Protein AF-A0A2L0BM92-F1 (afdb_monomer_lite)

Sequence (195 aa):
ETYEWARKMAVDALEYDDEDGANPAGALEEILEAPERLKDLDLDAFAEELERQGFGNKSITLYDIRAELNSRYKDLRQPFHSANPEEIFDMLTKETPETFYIGKMVTATVFGIARKKPKPDQLDQANPVRNDETGLWQCPFCLKNDFPELSDVWNHFDAGACPGQATGVKLRLDNGILGYIYIKNISDKPVANPD

Secondary structure (DSSP, 8-state):
-THHHHHHHHHHHHT--GGG---HHHHHHHHHH-GGGGGSS-HHHHHHHHHHTTS---HHHHHHHHHHHHSTT---SPPP-PPPHHHHHHHHH---TTTS-TT----EEEEEEEEEPPPHHHHHT---EE-TTT--EE-TTT----BSSHHHHHHHHHTT----EEEEEEEEETTS-EEEEEGGGS-SS--S---

Radius of gyration: 39.6 Å; chains: 1; bounding box: 86×33×100 Å

Structure (mmCIF, N/CA/C/O backbone):
data_AF-A0A2L0BM92-F1
#
_entry.id   AF-A0A2L0BM92-F1
#
loop_
_atom_site.group_PDB
_atom_site.id
_atom_site.type_symbol
_atom_site.label_atom_id
_atom_site.label_alt_id
_atom_site.label_comp_id
_atom_site.label_asym_id
_atom_site.label_entity_id
_atom_site.label_seq_id
_atom_site.pdbx_PDB_ins_code
_atom_site.Cartn_x
_atom_site.Cartn_y
_atom_site.Cartn_z
_atom_site.occupancy
_atom_site.B_iso_or_equiv
_atom_site.auth_seq_id
_atom_site.auth_comp_id
_atom_site.auth_asym_id
_atom_site.auth_atom_id
_atom_site.pdbx_PDB_model_num
ATOM 1 N N . GLU A 1 1 ? -26.760 15.549 36.444 1.00 62.50 1 GLU A N 1
ATOM 2 C CA . GLU A 1 1 ? -28.196 15.216 36.353 1.00 62.50 1 GLU A CA 1
ATOM 3 C C . GLU A 1 1 ? -28.451 13.719 36.535 1.00 62.50 1 GLU A C 1
ATOM 5 O O . GLU A 1 1 ? -29.305 13.359 37.321 1.00 62.50 1 GLU A O 1
ATOM 10 N N . THR A 1 2 ? -27.671 12.831 35.909 1.00 80.81 2 THR A N 1
ATOM 11 C CA . THR A 1 2 ? -27.895 11.369 35.939 1.00 80.81 2 THR A CA 1
ATOM 12 C C . THR A 1 2 ? -27.234 10.605 37.097 1.00 80.81 2 THR A C 1
ATOM 14 O O . THR A 1 2 ? -27.373 9.387 37.181 1.00 80.81 2 THR A O 1
ATOM 17 N N . TYR A 1 3 ? -26.536 11.291 38.010 1.00 82.94 3 TYR A N 1
ATOM 18 C CA . TYR A 1 3 ? -25.854 10.657 39.152 1.00 82.94 3 TYR A CA 1
ATOM 19 C C . TYR A 1 3 ? -26.804 9.883 40.072 1.00 82.94 3 TYR A C 1
ATOM 21 O O . TYR A 1 3 ? -26.407 8.872 40.643 1.00 82.94 3 TYR A O 1
ATOM 29 N N . GLU A 1 4 ? -28.046 10.342 40.218 1.00 86.25 4 GLU A N 1
ATOM 30 C CA . GLU A 1 4 ? -29.051 9.665 41.042 1.00 86.25 4 GLU A CA 1
ATOM 31 C C . GLU A 1 4 ? -29.436 8.304 40.454 1.00 86.25 4 GLU A C 1
ATOM 33 O O . GLU A 1 4 ? -29.544 7.331 41.196 1.00 86.25 4 GLU A O 1
ATOM 38 N N . TRP A 1 5 ? -29.523 8.200 39.123 1.00 88.12 5 TRP A N 1
ATOM 39 C CA . TRP A 1 5 ? -29.785 6.931 38.442 1.00 88.12 5 TRP A CA 1
ATOM 40 C C . TRP A 1 5 ? -28.621 5.961 38.580 1.00 88.12 5 TRP A C 1
ATOM 42 O O . TRP A 1 5 ? -28.852 4.800 38.879 1.00 88.12 5 TRP A O 1
ATOM 52 N N . ALA A 1 6 ? -27.379 6.437 38.468 1.00 88.94 6 ALA A N 1
ATOM 53 C CA . ALA A 1 6 ? -26.208 5.593 38.703 1.00 88.94 6 ALA A CA 1
ATOM 54 C C . ALA A 1 6 ? -26.170 5.034 40.136 1.00 88.94 6 ALA A C 1
ATOM 56 O O . ALA A 1 6 ? -25.843 3.868 40.333 1.00 88.94 6 ALA A O 1
ATOM 57 N N . ARG A 1 7 ? -26.553 5.841 41.136 1.00 89.50 7 ARG A N 1
ATOM 58 C CA . ARG A 1 7 ? -26.663 5.388 42.532 1.00 89.50 7 ARG A CA 1
ATOM 59 C C . ARG A 1 7 ? -27.792 4.380 42.724 1.00 89.50 7 ARG A C 1
ATOM 61 O O . ARG A 1 7 ? -27.580 3.378 43.392 1.00 89.50 7 ARG A O 1
ATOM 68 N N . LYS A 1 8 ? -28.964 4.621 42.131 1.00 88.06 8 LYS A N 1
ATOM 69 C CA . LYS A 1 8 ? -30.106 3.702 42.217 1.00 88.06 8 LYS A CA 1
ATOM 70 C C . LYS A 1 8 ? -29.815 2.368 41.526 1.00 88.06 8 LYS A C 1
ATOM 72 O O . LYS A 1 8 ? -30.035 1.326 42.116 1.00 88.06 8 LYS A O 1
ATOM 77 N N . MET A 1 9 ? -29.208 2.407 40.339 1.00 90.06 9 MET A N 1
ATOM 78 C CA . MET A 1 9 ? -28.721 1.209 39.649 1.00 90.06 9 MET A CA 1
ATOM 79 C C . MET A 1 9 ? -27.719 0.423 40.498 1.00 90.06 9 MET A C 1
ATOM 81 O O . MET A 1 9 ? -27.739 -0.801 40.471 1.00 90.06 9 MET A O 1
ATOM 85 N N . ALA A 1 10 ? -26.843 1.112 41.237 1.00 89.81 10 ALA A N 1
ATOM 86 C CA . ALA A 1 10 ? -25.892 0.452 42.120 1.00 89.81 10 ALA A CA 1
ATOM 87 C C . ALA A 1 10 ? -26.583 -0.220 43.312 1.00 89.81 10 ALA A C 1
ATOM 89 O O . ALA A 1 10 ? -26.292 -1.371 43.590 1.00 89.81 10 ALA A O 1
ATOM 90 N N . VAL A 1 11 ? -27.513 0.459 43.987 1.00 88.94 11 VAL A N 1
ATOM 91 C CA . VAL A 1 11 ? -28.273 -0.128 45.106 1.00 88.94 11 VAL A CA 1
ATOM 92 C C . VAL A 1 11 ? -29.067 -1.357 44.649 1.00 88.94 11 VAL A C 1
ATOM 94 O O . VAL A 1 11 ? -28.942 -2.416 45.259 1.00 88.94 11 VAL A O 1
ATOM 97 N N . ASP A 1 1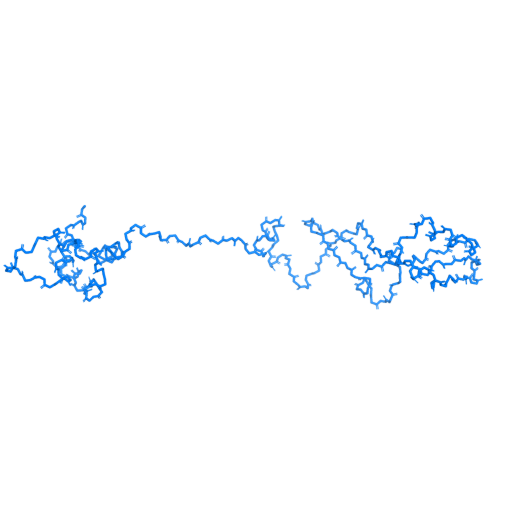2 ? -29.794 -1.242 43.535 1.00 88.44 12 ASP A N 1
ATOM 98 C CA . ASP A 1 12 ? -30.636 -2.320 43.008 1.00 88.44 12 ASP A CA 1
ATOM 99 C C . ASP A 1 12 ? -29.802 -3.525 42.538 1.00 88.44 12 ASP A C 1
ATOM 101 O O . ASP A 1 12 ? -30.174 -4.667 42.785 1.00 88.44 12 ASP A O 1
ATOM 105 N N . ALA A 1 13 ? -28.640 -3.297 41.913 1.00 88.06 13 ALA A N 1
ATOM 106 C CA . ALA A 1 13 ? -27.740 -4.377 41.495 1.00 88.06 13 ALA A CA 1
ATOM 107 C C . ALA A 1 13 ? -27.043 -5.093 42.668 1.00 88.06 13 ALA A C 1
ATOM 109 O O . ALA A 1 13 ? -26.549 -6.210 42.505 1.00 88.06 13 ALA A O 1
ATOM 110 N N . LEU A 1 14 ? -26.950 -4.450 43.835 1.00 86.19 14 LEU A N 1
ATOM 111 C CA . LEU A 1 14 ? -26.384 -5.055 45.041 1.00 86.19 14 LEU A CA 1
ATOM 112 C C . LEU A 1 14 ? -27.434 -5.789 45.889 1.00 86.19 14 LEU A C 1
ATOM 114 O O . LEU A 1 14 ? -27.030 -6.471 46.828 1.00 86.19 14 LEU A O 1
ATOM 118 N N . GLU A 1 15 ? -28.726 -5.672 45.549 1.00 81.94 15 GLU A N 1
ATOM 119 C CA . GLU A 1 15 ? -29.863 -6.184 46.333 1.00 81.94 15 GLU A CA 1
ATOM 120 C C . GLU A 1 15 ? -29.811 -5.743 47.807 1.00 81.94 15 GLU A C 1
ATOM 122 O O . GLU A 1 15 ? -30.122 -6.513 48.712 1.00 81.94 15 GLU A O 1
ATOM 127 N N . TYR A 1 16 ? -29.377 -4.505 48.072 1.00 75.44 16 TYR A N 1
ATOM 128 C CA . TYR A 1 16 ? -29.398 -3.987 49.438 1.00 75.44 16 TYR A CA 1
ATOM 129 C C . TYR A 1 16 ? -30.838 -3.795 49.913 1.00 75.44 16 TYR A C 1
ATOM 131 O O . TYR A 1 16 ? -31.595 -3.032 49.314 1.00 75.44 16 TYR A O 1
ATOM 139 N N . ASP A 1 17 ? -31.197 -4.472 51.006 1.00 60.72 17 ASP A N 1
ATOM 140 C CA . ASP A 1 17 ? -32.495 -4.306 51.650 1.00 60.72 17 ASP A CA 1
ATOM 141 C C . ASP A 1 17 ? -32.620 -2.885 52.223 1.00 60.72 17 ASP A C 1
ATOM 143 O O . ASP A 1 17 ? -31.688 -2.339 52.824 1.00 60.72 17 ASP A O 1
ATOM 147 N N . ASP A 1 18 ? -33.811 -2.293 52.090 1.00 59.56 18 ASP A N 1
ATOM 148 C CA . ASP A 1 18 ? -34.137 -0.952 52.603 1.00 59.56 18 ASP A CA 1
ATOM 149 C C . ASP A 1 18 ? -33.901 -0.814 54.131 1.00 59.56 18 ASP A C 1
ATOM 151 O O . ASP A 1 18 ? -33.804 0.303 54.651 1.00 59.56 18 ASP A O 1
ATOM 155 N N . GLU A 1 19 ? -33.784 -1.930 54.865 1.00 56.19 19 GLU A N 1
ATOM 156 C CA . GLU A 1 19 ? -33.501 -1.967 56.309 1.00 56.19 19 GLU A CA 1
ATOM 157 C C . GLU A 1 19 ? -32.019 -1.736 56.672 1.00 56.19 19 GLU A C 1
ATOM 159 O O . GLU A 1 19 ? -31.742 -1.282 57.785 1.00 56.19 19 GLU A O 1
ATOM 164 N N . ASP A 1 20 ? -31.067 -1.951 55.753 1.00 56.97 20 ASP A N 1
ATOM 165 C CA . ASP A 1 20 ? -29.622 -1.881 56.044 1.00 56.97 20 ASP A CA 1
ATOM 166 C C . ASP A 1 20 ? -29.049 -0.450 56.064 1.00 56.97 20 ASP A C 1
ATOM 168 O O . ASP A 1 20 ? -27.865 -0.235 56.343 1.00 56.97 20 ASP A O 1
ATOM 172 N N . GLY A 1 21 ? -29.870 0.570 55.782 1.00 55.72 21 GLY A N 1
ATOM 173 C CA . GLY A 1 21 ? -29.421 1.966 55.756 1.00 55.72 21 GLY A CA 1
ATOM 174 C C . GLY A 1 21 ? -28.290 2.209 54.749 1.00 55.72 21 GLY A C 1
ATOM 175 O O . GLY A 1 21 ? -27.452 3.095 54.956 1.00 55.72 21 GLY A O 1
ATOM 176 N N . ALA A 1 22 ? -28.243 1.401 53.684 1.00 60.09 22 ALA A N 1
ATOM 177 C CA . ALA A 1 22 ? -27.158 1.385 52.721 1.00 60.09 22 ALA A CA 1
ATOM 178 C C . ALA A 1 22 ? -26.944 2.778 52.116 1.00 60.09 22 ALA A C 1
ATOM 180 O O . ALA A 1 22 ? -27.819 3.363 51.476 1.00 60.09 22 ALA A O 1
ATOM 181 N N . ASN A 1 23 ? -25.752 3.335 52.333 1.00 76.69 23 ASN A N 1
ATOM 182 C CA . ASN A 1 23 ? -25.380 4.634 51.793 1.00 76.69 23 ASN A CA 1
ATOM 183 C C . ASN A 1 23 ? -25.275 4.530 50.257 1.00 76.69 23 ASN A C 1
ATOM 185 O O . ASN A 1 23 ? -24.384 3.826 49.774 1.00 76.69 23 ASN A O 1
ATOM 189 N N . PRO A 1 24 ? -26.077 5.279 49.470 1.00 79.94 24 PRO A N 1
ATOM 190 C CA . PRO A 1 24 ? -26.039 5.219 48.006 1.00 79.94 24 PRO A CA 1
ATOM 191 C C . PRO A 1 24 ? -24.670 5.562 47.398 1.00 79.94 24 PRO A C 1
ATOM 193 O O . PRO A 1 24 ? -24.385 5.205 46.258 1.00 79.94 24 PRO A O 1
ATOM 196 N N . ALA A 1 25 ? -23.814 6.279 48.136 1.00 83.06 25 ALA A N 1
ATOM 197 C CA . ALA A 1 25 ? -22.434 6.524 47.726 1.00 83.06 25 ALA A CA 1
ATOM 198 C C . ALA A 1 25 ? -21.528 5.293 47.917 1.00 83.06 25 ALA A C 1
ATOM 200 O O . ALA A 1 25 ? -20.658 5.065 47.083 1.00 83.06 25 ALA A O 1
ATOM 201 N N . GLY A 1 26 ? -21.753 4.498 48.968 1.00 85.56 26 GLY A N 1
ATOM 202 C CA . GLY A 1 26 ? -20.999 3.269 49.237 1.00 85.56 26 GLY A CA 1
ATOM 203 C C . GLY A 1 26 ? -21.340 2.155 48.249 1.00 85.56 26 GLY A C 1
ATOM 204 O O . GLY A 1 26 ? -20.437 1.515 47.726 1.00 85.56 26 GLY A O 1
ATOM 205 N N . ALA A 1 27 ? -22.623 2.010 47.898 1.00 87.00 27 ALA A N 1
ATOM 206 C CA . ALA A 1 27 ? -23.061 1.092 46.843 1.00 87.00 27 ALA A CA 1
ATOM 207 C C . ALA A 1 27 ? -22.374 1.390 45.499 1.00 87.00 27 ALA A C 1
ATOM 209 O O . ALA A 1 27 ? -21.932 0.493 44.787 1.00 87.00 27 ALA A O 1
ATOM 210 N N . LEU A 1 28 ? -22.240 2.676 45.160 1.00 88.94 28 LEU A N 1
ATOM 211 C CA . LEU A 1 28 ? -21.558 3.085 43.937 1.00 88.94 28 LEU A CA 1
ATOM 212 C C . LEU A 1 28 ? -20.058 2.758 43.975 1.00 88.94 28 LEU A C 1
ATOM 214 O O . LEU A 1 28 ? -19.512 2.332 42.964 1.00 88.94 28 LEU A O 1
ATOM 218 N N . GLU A 1 29 ? -19.396 2.958 45.115 1.00 88.94 29 GLU A N 1
ATOM 219 C CA . GLU A 1 29 ? -17.981 2.610 45.296 1.00 88.94 29 GLU A CA 1
ATOM 220 C C . GLU A 1 29 ? -17.752 1.099 45.159 1.00 88.94 29 GLU A C 1
ATOM 222 O O . GLU A 1 29 ? -16.837 0.678 44.458 1.00 88.94 29 GLU A O 1
ATOM 227 N N . 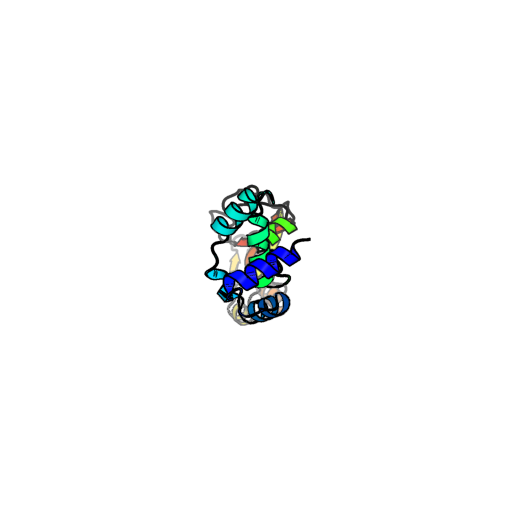GLU A 1 30 ? -18.646 0.283 45.715 1.00 89.81 30 GLU A N 1
ATOM 228 C CA . GLU A 1 30 ? -18.602 -1.174 45.576 1.00 89.81 30 GLU A CA 1
ATOM 229 C C . GLU A 1 30 ? -18.802 -1.633 44.125 1.00 89.81 30 GLU A C 1
ATOM 231 O O . GLU A 1 30 ? -18.059 -2.480 43.635 1.00 89.81 30 GLU A O 1
ATOM 236 N N . ILE A 1 31 ? -19.744 -1.034 43.395 1.00 91.44 31 ILE A N 1
ATOM 237 C CA . ILE A 1 31 ? -19.936 -1.315 41.965 1.00 91.44 31 ILE A CA 1
ATOM 238 C C . ILE A 1 31 ? -18.733 -0.874 41.126 1.00 91.44 31 ILE A C 1
ATOM 240 O O . ILE A 1 31 ? -18.440 -1.494 40.107 1.00 91.44 31 ILE A O 1
ATOM 244 N N . LEU A 1 32 ? -18.012 0.176 41.525 1.00 90.19 32 LEU A N 1
ATOM 245 C CA . LEU A 1 32 ? -16.780 0.571 40.838 1.00 90.19 32 LEU A CA 1
ATOM 246 C C . LEU A 1 32 ? -15.640 -0.439 41.044 1.00 90.19 32 LEU A C 1
ATOM 248 O O . LEU A 1 32 ? -14.789 -0.555 40.161 1.00 90.19 32 LEU A O 1
ATOM 252 N N . GLU A 1 33 ? -15.628 -1.159 42.168 1.00 90.94 33 GLU A N 1
ATOM 253 C CA . GLU A 1 33 ? -14.698 -2.266 42.436 1.00 90.94 33 GLU A CA 1
ATOM 254 C C . GLU A 1 33 ? -15.148 -3.579 41.762 1.00 90.94 33 GLU A C 1
ATOM 256 O O . GLU A 1 33 ? -14.306 -4.354 41.309 1.00 90.94 33 GLU A O 1
ATOM 261 N N . ALA A 1 34 ? -16.463 -3.806 41.651 1.00 90.38 34 ALA A N 1
ATOM 262 C CA . ALA A 1 34 ? -17.086 -5.023 41.117 1.00 90.38 34 ALA A CA 1
ATOM 263 C C . ALA A 1 34 ? -18.167 -4.720 40.047 1.00 90.38 34 ALA A C 1
ATOM 265 O O . ALA A 1 34 ? -19.361 -4.990 40.251 1.00 90.38 34 ALA A O 1
ATOM 266 N N . PRO A 1 35 ? -17.794 -4.146 38.886 1.00 90.81 35 PRO A N 1
ATOM 267 C CA . PRO A 1 35 ? -18.752 -3.676 37.882 1.00 90.81 35 PRO A CA 1
ATOM 268 C C . PRO A 1 35 ? -19.535 -4.799 37.190 1.00 90.81 35 PRO A C 1
ATOM 270 O O . PRO A 1 35 ? -20.588 -4.553 36.596 1.00 90.81 35 PRO A O 1
ATOM 273 N N . GLU A 1 36 ? -19.060 -6.043 37.267 1.00 89.38 36 GLU A N 1
ATOM 274 C CA . GLU A 1 36 ? -19.750 -7.219 36.747 1.00 89.38 36 GLU A CA 1
ATOM 275 C C . GLU A 1 36 ? -21.110 -7.461 37.401 1.00 89.38 36 GLU A C 1
ATOM 277 O O . GLU A 1 36 ? -21.972 -8.039 36.743 1.00 89.38 36 GLU A O 1
ATOM 282 N N . ARG A 1 37 ? -21.332 -6.965 38.625 1.00 88.06 37 ARG A N 1
ATOM 283 C CA . ARG A 1 37 ? -22.621 -7.075 39.327 1.00 88.06 37 ARG A CA 1
ATOM 284 C C . ARG A 1 37 ? -23.753 -6.339 38.606 1.00 88.06 37 ARG A C 1
ATOM 286 O O . ARG A 1 37 ? -24.910 -6.711 38.730 1.00 88.06 37 ARG A O 1
ATOM 293 N N . LEU A 1 38 ? -23.433 -5.357 37.758 1.00 89.50 38 LEU A N 1
ATOM 294 C CA . LEU A 1 38 ? -24.418 -4.675 36.907 1.00 89.50 38 LEU A CA 1
ATOM 295 C C . LEU A 1 38 ? -24.933 -5.535 35.737 1.00 89.50 38 LEU A C 1
ATOM 297 O O . LEU A 1 38 ? -25.810 -5.082 34.998 1.00 89.50 38 LEU A O 1
ATOM 301 N N . LYS A 1 39 ? -24.360 -6.721 35.486 1.00 87.12 39 LYS A N 1
ATOM 302 C CA . LYS A 1 39 ? -24.792 -7.601 34.384 1.00 87.12 39 LYS A CA 1
ATOM 303 C C . LYS A 1 39 ? -26.135 -8.262 34.654 1.00 87.12 39 LYS A C 1
ATOM 305 O O . LYS A 1 39 ? -26.872 -8.486 33.699 1.00 87.12 39 LYS A O 1
ATOM 310 N N . ASP A 1 40 ? -26.420 -8.544 35.920 1.00 85.31 40 ASP A N 1
ATOM 311 C CA . ASP A 1 40 ? -27.633 -9.247 36.338 1.00 85.31 40 ASP A CA 1
ATOM 312 C C . ASP A 1 40 ? -28.837 -8.295 36.469 1.00 85.31 40 ASP A C 1
ATOM 314 O O . ASP A 1 40 ? -29.977 -8.740 36.569 1.00 85.31 40 ASP A O 1
ATOM 318 N N . LEU A 1 41 ? -28.598 -6.979 36.393 1.00 91.06 41 LEU A N 1
ATOM 319 C CA . LEU A 1 41 ? -29.638 -5.956 36.402 1.00 91.06 41 LEU A CA 1
ATOM 320 C C . LEU A 1 41 ? -30.332 -5.849 35.031 1.00 91.06 41 LEU A C 1
ATOM 322 O O . LEU A 1 41 ? -29.709 -5.484 34.026 1.00 91.06 41 LEU A O 1
ATOM 326 N N . ASP A 1 42 ? -31.643 -6.092 35.012 1.00 92.88 42 ASP A N 1
ATOM 327 C CA . ASP A 1 42 ? -32.502 -5.885 33.842 1.00 92.88 42 ASP A CA 1
ATOM 328 C C . ASP A 1 42 ? -32.790 -4.385 33.637 1.00 92.88 42 ASP A C 1
ATOM 330 O O . ASP A 1 42 ? -33.661 -3.785 34.275 1.00 92.88 42 ASP A O 1
ATOM 334 N N . LEU A 1 43 ? -32.019 -3.760 32.742 1.00 92.69 43 LEU A N 1
ATOM 335 C CA . LEU A 1 43 ? -32.147 -2.333 32.435 1.00 92.69 43 LEU A CA 1
ATOM 336 C C . LEU A 1 43 ? -33.427 -1.989 31.674 1.00 92.69 43 LEU A C 1
ATOM 338 O O . LEU A 1 43 ? -33.865 -0.840 31.746 1.00 92.69 43 LEU A O 1
ATOM 342 N N . ASP A 1 44 ? -34.010 -2.942 30.948 1.00 92.75 44 ASP A N 1
ATOM 343 C CA . ASP A 1 44 ? -35.214 -2.697 30.1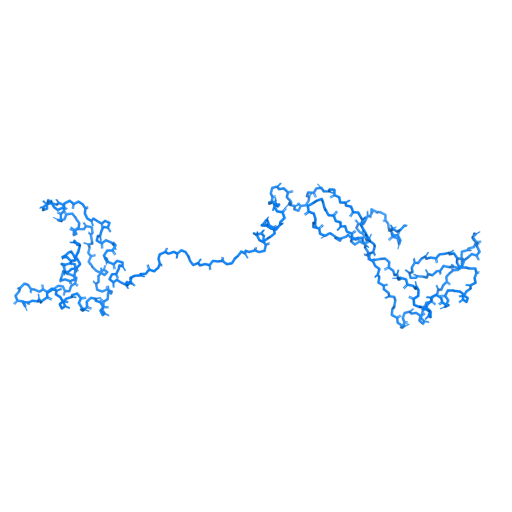60 1.00 92.75 44 ASP A CA 1
ATOM 344 C C . ASP A 1 44 ? -36.421 -2.626 31.103 1.00 92.75 44 ASP A C 1
ATOM 346 O O . ASP A 1 44 ? -37.167 -1.645 31.070 1.00 92.75 44 ASP A O 1
ATOM 350 N N . ALA A 1 45 ? -36.527 -3.570 32.045 1.00 93.62 45 ALA A N 1
ATOM 351 C CA . ALA A 1 45 ? -37.528 -3.523 33.111 1.00 93.62 45 ALA A CA 1
ATOM 352 C C . ALA A 1 45 ? -37.380 -2.265 33.990 1.00 93.62 45 ALA A C 1
ATOM 354 O O . ALA A 1 45 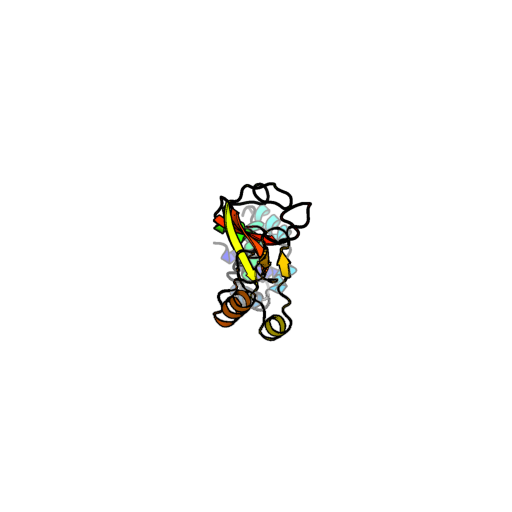? -38.368 -1.606 34.327 1.00 93.62 45 ALA A O 1
ATOM 355 N N . PHE A 1 46 ? -36.143 -1.881 34.325 1.00 90.50 46 PHE A N 1
ATOM 356 C CA . PHE A 1 46 ? -35.880 -0.659 35.090 1.00 90.50 46 PHE A CA 1
ATOM 357 C C . PHE A 1 46 ? -36.287 0.608 34.315 1.00 90.50 46 PHE A C 1
ATOM 359 O O . PHE A 1 46 ? -36.856 1.539 34.890 1.00 90.50 46 PHE A O 1
ATOM 366 N N . ALA A 1 47 ? -36.043 0.650 33.001 1.00 93.00 47 ALA A N 1
ATOM 367 C CA . ALA A 1 47 ? -36.457 1.758 32.146 1.00 93.00 47 ALA A CA 1
ATOM 368 C C . ALA A 1 47 ? -37.987 1.879 32.043 1.00 93.00 47 ALA A C 1
ATOM 370 O O . ALA A 1 47 ? -38.503 2.996 32.124 1.00 93.00 47 ALA A O 1
ATOM 371 N N . GLU A 1 48 ? -38.704 0.758 31.904 1.00 94.06 48 GLU A N 1
ATOM 372 C CA . GLU A 1 48 ? -40.174 0.725 31.887 1.00 94.06 48 GLU A CA 1
ATOM 373 C C . GLU A 1 48 ? -40.768 1.279 33.190 1.00 94.06 48 GLU A C 1
ATOM 375 O O . GLU A 1 48 ? -41.718 2.068 33.163 1.00 94.06 48 GLU A O 1
ATOM 380 N N . GLU A 1 49 ? -40.178 0.934 34.339 1.00 90.56 49 GLU A N 1
ATOM 381 C CA . GLU A 1 49 ? -40.630 1.438 35.637 1.00 90.56 49 GLU A CA 1
ATOM 382 C C . GLU A 1 49 ? -40.403 2.951 35.780 1.00 90.56 49 GLU A C 1
ATOM 384 O O . GLU A 1 49 ? -41.285 3.672 36.258 1.00 90.56 49 GLU A O 1
ATOM 389 N N . LEU A 1 50 ? -39.260 3.467 35.312 1.00 89.25 50 LEU A N 1
ATOM 390 C CA . LEU A 1 50 ? -39.000 4.910 35.289 1.00 89.25 50 LEU A CA 1
ATOM 391 C C . LEU A 1 50 ? -39.970 5.668 34.377 1.00 89.25 50 LEU A C 1
ATOM 393 O O . LEU A 1 50 ? -40.432 6.759 34.730 1.00 89.25 50 LEU A O 1
ATOM 397 N N . GLU A 1 51 ? -40.304 5.095 33.223 1.00 92.50 51 GLU A N 1
ATOM 398 C CA . GLU A 1 51 ? -41.271 5.680 32.299 1.00 92.50 51 GLU A CA 1
ATOM 399 C C . GLU A 1 51 ? -42.675 5.716 32.921 1.00 92.50 51 GLU A C 1
ATOM 401 O O . GLU A 1 51 ? -43.335 6.759 32.886 1.00 92.50 51 GLU A O 1
ATOM 406 N N . ARG A 1 52 ? -43.090 4.634 33.595 1.00 92.75 52 ARG A N 1
ATOM 407 C CA . ARG A 1 52 ? -44.366 4.547 34.325 1.00 92.75 52 ARG A CA 1
ATOM 408 C C . ARG A 1 52 ? -44.480 5.579 35.450 1.00 92.75 52 ARG A C 1
ATOM 410 O O . ARG A 1 52 ? -45.561 6.120 35.676 1.00 92.75 52 ARG A O 1
ATOM 417 N N . GLN A 1 53 ? -43.376 5.873 36.134 1.00 90.69 53 GLN A N 1
ATOM 418 C CA . GLN A 1 53 ? -43.306 6.895 37.185 1.00 90.69 53 GLN A CA 1
ATOM 419 C C . GLN A 1 53 ? -43.265 8.336 36.639 1.00 90.69 53 GLN A C 1
ATOM 421 O O . GLN A 1 53 ? -43.297 9.289 37.416 1.00 90.69 53 GLN A O 1
ATOM 426 N N . GLY A 1 54 ? -43.230 8.520 35.314 1.00 90.19 54 GLY A N 1
ATOM 427 C CA . GLY A 1 54 ? -43.261 9.835 34.672 1.00 90.19 54 GLY A CA 1
ATOM 428 C C . GLY A 1 54 ? -41.889 10.491 34.492 1.00 90.19 54 GLY A C 1
ATOM 429 O O . GLY A 1 54 ? -41.829 11.667 34.137 1.00 90.19 54 GLY A O 1
ATOM 430 N N . PHE A 1 55 ? -40.787 9.755 34.682 1.00 86.69 55 PHE A N 1
ATOM 431 C CA . PHE A 1 55 ? -39.423 10.256 34.439 1.00 86.69 55 PHE A CA 1
ATOM 432 C C . PHE A 1 55 ? -39.000 10.186 32.959 1.00 86.69 55 PHE A C 1
ATOM 434 O O . PHE A 1 55 ? -37.909 10.643 32.594 1.00 86.69 55 PHE A O 1
ATOM 441 N N . GLY A 1 56 ? -39.883 9.661 32.103 1.00 89.06 56 GLY A N 1
ATOM 442 C CA . GLY A 1 56 ? -39.668 9.473 30.671 1.00 89.06 56 GLY A CA 1
ATOM 443 C C . GLY A 1 56 ? -38.785 8.268 30.351 1.00 89.06 56 GLY A C 1
ATOM 444 O O . GLY A 1 56 ? -38.248 7.609 31.239 1.00 89.06 56 GLY A O 1
ATOM 445 N N . ASN A 1 57 ? -38.617 7.985 29.061 1.00 89.44 57 ASN A N 1
ATOM 446 C CA . ASN A 1 57 ? -37.806 6.859 28.613 1.00 89.44 57 ASN A CA 1
ATOM 447 C C . ASN A 1 57 ? -36.309 7.159 28.804 1.00 89.44 57 ASN A C 1
ATOM 449 O O . ASN A 1 57 ? -35.755 8.069 28.179 1.00 89.44 57 ASN A O 1
ATOM 453 N N . LYS A 1 58 ? -35.659 6.394 29.686 1.00 89.69 58 LYS A N 1
ATOM 454 C CA . LYS A 1 58 ? -34.232 6.525 30.026 1.00 89.69 58 LYS A CA 1
ATOM 455 C C . LYS A 1 58 ? -33.397 5.316 29.608 1.00 89.69 58 LYS A C 1
ATOM 457 O O . LYS A 1 58 ? -32.250 5.225 30.031 1.00 89.69 58 LYS A O 1
ATOM 462 N N . SER A 1 59 ? -33.929 4.426 28.769 1.00 92.12 59 SER A N 1
ATOM 463 C CA . SER A 1 59 ? -33.267 3.172 28.369 1.00 92.12 59 SER A CA 1
ATOM 464 C C . SER A 1 59 ? -31.811 3.393 27.940 1.00 92.12 59 SER A C 1
ATOM 466 O O . SER A 1 59 ? -30.895 2.926 28.609 1.00 92.12 59 SER A O 1
ATOM 468 N N . ILE A 1 60 ? -31.578 4.212 26.909 1.00 92.94 60 ILE A N 1
ATOM 469 C CA . ILE A 1 60 ? -30.234 4.539 26.395 1.00 92.94 60 ILE A CA 1
ATOM 470 C C . ILE A 1 60 ? -29.326 5.084 27.506 1.00 92.94 60 ILE A C 1
ATOM 472 O O . ILE A 1 60 ? -28.202 4.622 27.672 1.00 92.94 60 ILE A O 1
ATOM 476 N N . THR A 1 61 ? -29.834 6.014 28.319 1.00 92.94 61 THR A N 1
ATOM 477 C CA . THR A 1 61 ? -29.072 6.613 29.422 1.00 92.94 61 THR A CA 1
ATOM 478 C C . THR A 1 61 ? -28.620 5.573 30.448 1.00 92.94 61 THR A C 1
ATOM 480 O O . THR A 1 61 ? -27.507 5.671 30.953 1.00 92.94 61 THR A O 1
ATOM 483 N N . LEU A 1 62 ? -29.445 4.572 30.758 1.00 93.69 62 LEU A N 1
ATOM 484 C CA . LEU A 1 62 ? -29.090 3.502 31.695 1.00 93.69 62 LEU A CA 1
ATOM 485 C C . LEU A 1 62 ? -28.014 2.579 31.115 1.00 93.69 62 LEU A C 1
ATOM 487 O O . LEU A 1 62 ? -27.078 2.206 31.823 1.00 93.69 62 LEU A O 1
ATOM 491 N N . TYR A 1 63 ? -28.098 2.255 29.820 1.00 94.38 63 TYR A N 1
ATOM 492 C CA . TYR A 1 63 ? -27.051 1.498 29.130 1.00 94.38 63 TYR A CA 1
ATOM 493 C C . TYR A 1 63 ? -25.721 2.264 29.095 1.00 94.38 63 TYR A C 1
ATOM 495 O O . TYR A 1 63 ? -24.679 1.662 29.363 1.00 94.38 63 TYR A O 1
ATOM 503 N N . ASP A 1 64 ? -25.757 3.577 28.850 1.00 93.06 64 ASP A N 1
ATOM 504 C CA . ASP A 1 64 ? -24.575 4.446 28.891 1.00 93.06 64 ASP A CA 1
ATOM 505 C C . ASP A 1 64 ? -23.974 4.499 30.305 1.00 93.06 64 ASP A C 1
ATOM 507 O O . ASP A 1 64 ? -22.767 4.335 30.470 1.00 93.06 64 ASP A O 1
ATOM 511 N N . ILE A 1 65 ? -24.808 4.639 31.346 1.00 92.38 65 ILE A N 1
ATOM 512 C CA . ILE A 1 65 ? -24.359 4.594 32.748 1.00 92.38 65 ILE A CA 1
ATOM 513 C C . ILE A 1 65 ? -23.697 3.248 33.057 1.00 92.38 65 ILE A C 1
ATOM 515 O O . ILE A 1 65 ? -22.603 3.223 33.620 1.00 92.38 65 ILE A O 1
ATOM 519 N N . ARG A 1 66 ? -24.313 2.121 32.672 1.00 93.19 66 ARG A N 1
ATOM 520 C CA . ARG A 1 66 ? -23.723 0.791 32.880 1.00 93.19 66 ARG A CA 1
ATOM 521 C C . ARG A 1 66 ? -22.378 0.659 32.166 1.00 93.19 66 ARG A C 1
ATOM 523 O O . ARG A 1 66 ? -21.451 0.083 32.736 1.00 93.19 66 ARG A O 1
ATOM 530 N N . ALA A 1 67 ? -22.263 1.169 30.940 1.00 93.19 67 ALA A N 1
ATOM 531 C CA . ALA A 1 67 ? -21.017 1.152 30.180 1.00 93.19 67 ALA A CA 1
ATOM 532 C C . ALA A 1 67 ? -19.917 1.989 30.859 1.00 93.19 67 ALA A C 1
ATOM 534 O O . ALA A 1 67 ? -18.794 1.503 30.998 1.00 93.19 67 ALA A O 1
ATOM 535 N N . GLU A 1 68 ? -20.245 3.188 31.347 1.00 93.19 68 GLU A N 1
ATOM 536 C CA . GLU A 1 68 ? -19.312 4.064 32.070 1.00 93.19 68 GLU A CA 1
ATOM 537 C C . GLU A 1 68 ? -18.865 3.479 33.414 1.00 93.19 68 GLU A C 1
ATOM 539 O O . GLU A 1 68 ? -17.686 3.555 33.760 1.00 93.19 68 GLU A O 1
ATOM 544 N N . LEU A 1 69 ? -19.770 2.845 34.168 1.00 91.88 69 LEU A N 1
ATOM 545 C CA . LEU A 1 69 ? -19.408 2.170 35.420 1.00 91.88 69 LEU A CA 1
ATOM 546 C C . LEU A 1 69 ? -18.517 0.944 35.167 1.00 91.88 69 LEU A C 1
ATOM 548 O O . LEU A 1 69 ? -17.577 0.712 35.920 1.00 91.88 69 LEU A O 1
ATOM 552 N N . ASN A 1 70 ? -18.743 0.210 34.070 1.00 92.12 70 ASN A N 1
ATOM 553 C CA . ASN A 1 70 ? -17.882 -0.907 33.662 1.00 92.12 70 ASN A CA 1
ATOM 554 C C . ASN A 1 70 ? -16.509 -0.464 33.143 1.00 92.12 70 ASN A C 1
ATOM 556 O O . ASN A 1 70 ? -15.529 -1.202 33.245 1.00 92.12 70 ASN A O 1
ATOM 560 N N . SER A 1 71 ? -16.418 0.696 32.500 1.00 91.88 71 SER A N 1
ATOM 561 C CA . SER A 1 71 ? -15.179 1.194 31.907 1.00 91.88 71 SER A CA 1
ATOM 562 C C . SER A 1 71 ? -15.197 2.716 31.866 1.00 91.88 71 SER A C 1
ATOM 564 O O . SER A 1 71 ? -15.584 3.321 30.868 1.00 91.88 71 SER A O 1
ATOM 566 N N . ARG A 1 72 ? -14.745 3.326 32.964 1.00 91.25 72 ARG A N 1
ATOM 567 C CA . ARG A 1 72 ? -14.759 4.782 33.149 1.00 91.25 72 ARG A CA 1
ATOM 568 C C . ARG A 1 72 ? -14.021 5.501 32.027 1.00 91.25 72 ARG A C 1
ATOM 570 O O . ARG A 1 72 ? -12.841 5.223 31.805 1.00 91.25 72 ARG A O 1
ATOM 577 N N . TYR A 1 73 ? -14.691 6.463 31.391 1.00 91.88 73 TYR A N 1
ATOM 578 C CA . TYR A 1 73 ? -14.117 7.299 30.332 1.00 91.88 73 TYR A CA 1
ATOM 579 C C . TYR A 1 73 ? -13.521 6.479 29.183 1.00 91.88 73 TYR A C 1
ATOM 581 O O . TYR A 1 73 ? -12.485 6.842 28.615 1.00 91.88 73 TYR A O 1
ATOM 589 N N . LYS A 1 74 ? -14.140 5.336 28.868 1.00 93.69 74 LYS A N 1
ATOM 590 C CA . LYS A 1 74 ? -13.666 4.464 27.798 1.00 93.69 74 LYS A CA 1
ATOM 591 C C . LYS A 1 74 ? -13.639 5.229 26.481 1.00 93.69 74 LYS A C 1
ATOM 593 O O . LYS A 1 74 ? -14.631 5.814 26.055 1.00 93.69 74 LYS A O 1
ATOM 598 N N . ASP A 1 75 ? -12.506 5.155 25.796 1.00 94.12 75 ASP A N 1
ATOM 599 C CA . ASP A 1 75 ? -12.407 5.664 24.439 1.00 94.12 75 ASP A CA 1
ATOM 600 C C . ASP A 1 75 ? -13.231 4.781 23.494 1.00 94.12 75 ASP A C 1
ATOM 602 O O . ASP A 1 75 ? -12.931 3.601 23.296 1.00 94.12 75 ASP A O 1
ATOM 606 N N . LEU A 1 76 ? -14.299 5.354 22.942 1.00 93.12 76 LEU A N 1
ATOM 607 C CA . LEU A 1 76 ? -15.180 4.689 21.983 1.00 93.12 76 LEU A CA 1
ATOM 608 C C . LEU A 1 76 ? -14.697 4.846 20.535 1.00 93.12 76 LEU A C 1
ATOM 610 O O . LEU A 1 76 ? -15.345 4.343 19.614 1.00 93.12 76 LEU A O 1
ATOM 614 N N . ARG A 1 77 ? -13.580 5.550 20.304 1.00 95.81 77 ARG A N 1
ATOM 615 C CA . ARG A 1 77 ? -12.995 5.662 18.968 1.00 95.81 77 ARG A CA 1
ATOM 616 C C . ARG A 1 77 ? -12.515 4.296 18.502 1.00 95.81 77 ARG A C 1
ATOM 618 O O . ARG A 1 77 ? -11.990 3.492 19.271 1.00 95.81 77 ARG A O 1
ATOM 625 N N . GLN A 1 78 ? -12.654 4.066 17.201 1.00 94.38 78 GLN A N 1
ATOM 626 C CA . GLN A 1 78 ? -11.974 2.945 16.571 1.00 94.38 78 GLN A CA 1
ATOM 627 C C . GLN A 1 78 ? -10.462 3.102 16.780 1.00 94.38 78 GLN A C 1
ATOM 629 O O . GLN A 1 78 ? -9.956 4.229 16.679 1.00 94.38 78 GLN A O 1
ATOM 634 N N . PRO A 1 79 ? -9.736 2.010 17.078 1.00 95.88 79 PRO A N 1
ATOM 635 C CA . PRO A 1 79 ? -8.290 2.061 17.181 1.00 95.88 79 PRO A CA 1
ATOM 636 C C . PRO A 1 79 ? -7.688 2.668 15.919 1.00 95.88 79 PRO A C 1
ATOM 638 O O . PRO A 1 79 ? -8.143 2.407 14.804 1.00 95.88 79 PRO A O 1
ATOM 641 N N . PHE A 1 80 ? -6.644 3.469 16.096 1.00 95.50 80 PHE A N 1
ATOM 642 C CA . PHE A 1 80 ? -5.904 3.986 14.959 1.00 95.50 80 PHE A CA 1
ATOM 643 C C . PHE A 1 80 ? -5.316 2.824 14.149 1.00 95.50 80 PHE A C 1
ATOM 645 O O . PHE A 1 80 ? -4.577 1.997 14.687 1.00 95.50 80 PHE A O 1
ATOM 652 N N . HIS A 1 81 ? -5.609 2.798 12.853 1.00 95.00 81 HIS A N 1
ATOM 653 C CA . HIS A 1 81 ? -4.944 1.933 11.888 1.00 95.00 81 HIS A CA 1
ATOM 654 C C . HIS A 1 81 ? -4.017 2.757 10.988 1.00 95.00 81 HIS A C 1
ATOM 656 O O . HIS A 1 81 ? -4.364 3.853 10.538 1.00 95.00 81 HIS A O 1
ATOM 662 N N . SER A 1 82 ? -2.831 2.225 10.714 1.00 96.12 82 SER A N 1
ATOM 663 C CA . SER A 1 82 ? -1.980 2.760 9.654 1.00 96.12 82 SER A CA 1
ATOM 664 C C . SER A 1 82 ? -2.543 2.364 8.296 1.00 96.12 82 SER A C 1
ATOM 666 O O . SER A 1 82 ? -3.109 1.279 8.160 1.00 96.12 82 SER A O 1
ATOM 668 N N . ALA A 1 83 ? -2.329 3.215 7.294 1.00 96.00 83 ALA A N 1
ATOM 669 C CA . ALA A 1 83 ? -2.733 2.910 5.931 1.00 96.00 83 ALA A CA 1
ATOM 670 C C . ALA A 1 83 ? -2.065 1.623 5.426 1.00 96.00 83 ALA A C 1
ATOM 672 O O . ALA A 1 83 ? -0.865 1.403 5.630 1.00 96.00 83 ALA A O 1
ATOM 673 N N . ASN A 1 84 ? -2.846 0.779 4.764 1.00 94.81 84 ASN A N 1
ATOM 674 C CA . ASN A 1 84 ? -2.361 -0.438 4.133 1.00 94.81 84 ASN A CA 1
ATOM 675 C C . ASN A 1 84 ? -1.625 -0.115 2.807 1.00 94.81 84 ASN A C 1
ATOM 677 O O . ASN A 1 84 ? -1.697 1.013 2.317 1.00 94.81 84 ASN A O 1
ATOM 681 N N . PRO A 1 85 ? -0.887 -1.063 2.199 1.00 93.06 85 PRO A N 1
ATOM 682 C CA . PRO A 1 85 ? -0.133 -0.792 0.971 1.00 93.06 85 PRO A CA 1
ATOM 683 C C . PRO A 1 85 ? -0.973 -0.281 -0.210 1.00 93.06 85 PRO A C 1
ATOM 685 O O . PRO A 1 85 ? -0.469 0.510 -1.003 1.00 93.06 85 PRO A O 1
ATOM 688 N N . GLU A 1 86 ? -2.228 -0.713 -0.328 1.00 90.06 86 GLU A N 1
ATOM 689 C CA . GLU A 1 86 ? -3.153 -0.285 -1.383 1.00 90.06 86 GLU A CA 1
ATOM 690 C C . GLU A 1 86 ? -3.656 1.141 -1.133 1.00 90.06 86 GLU A C 1
ATOM 692 O O . GLU A 1 86 ? -3.616 1.975 -2.031 1.00 90.06 86 GLU A O 1
ATOM 697 N N . GLU A 1 87 ? -4.004 1.470 0.109 1.00 92.69 87 GLU A N 1
ATOM 698 C CA . GLU A 1 87 ? -4.347 2.833 0.523 1.00 92.69 87 GLU A CA 1
ATOM 699 C C . GLU A 1 87 ? -3.155 3.779 0.360 1.00 92.69 87 GLU A C 1
ATOM 701 O O . GLU A 1 87 ? -3.317 4.911 -0.082 1.00 92.69 87 GLU A O 1
ATOM 706 N N . ILE A 1 88 ? -1.936 3.333 0.682 1.00 94.00 88 ILE A N 1
ATOM 707 C CA . ILE A 1 88 ? -0.714 4.109 0.435 1.00 94.00 88 ILE A CA 1
ATOM 708 C C . ILE A 1 88 ? -0.540 4.351 -1.065 1.00 94.00 88 ILE A C 1
ATOM 710 O O . ILE A 1 88 ? -0.216 5.469 -1.469 1.00 94.00 88 ILE A O 1
ATOM 714 N N . PHE A 1 89 ? -0.755 3.324 -1.886 1.00 90.81 89 PHE A N 1
ATOM 715 C CA . PHE A 1 89 ? -0.675 3.439 -3.334 1.00 90.81 89 PHE A CA 1
ATOM 716 C C . PHE A 1 89 ? -1.687 4.457 -3.867 1.00 90.81 89 PHE A C 1
ATOM 718 O O . PHE A 1 89 ? -1.277 5.394 -4.551 1.00 90.81 89 PHE A O 1
ATOM 725 N N . ASP A 1 90 ? -2.961 4.348 -3.495 1.00 92.06 90 ASP A N 1
ATOM 726 C CA . ASP A 1 90 ? -4.009 5.297 -3.887 1.00 92.06 90 ASP A CA 1
ATOM 727 C C . ASP A 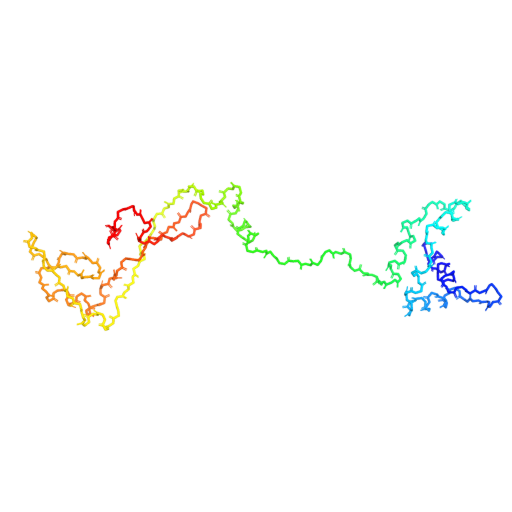1 90 ? -3.703 6.715 -3.376 1.00 92.06 90 ASP A C 1
ATOM 729 O O . ASP A 1 90 ? -3.678 7.684 -4.135 1.00 92.06 90 ASP A O 1
ATOM 733 N N . MET A 1 91 ? -3.316 6.866 -2.107 1.00 91.50 91 MET A N 1
ATOM 734 C CA . MET A 1 91 ? -2.972 8.175 -1.549 1.00 91.50 91 MET A CA 1
ATOM 735 C C . MET A 1 91 ? -1.848 8.878 -2.322 1.00 91.50 91 MET A C 1
ATOM 737 O O . MET A 1 91 ? -1.944 10.097 -2.524 1.00 91.50 91 MET A O 1
ATOM 741 N N . LEU A 1 92 ? -0.815 8.136 -2.742 1.00 91.62 92 LEU A N 1
ATOM 742 C CA . LEU A 1 92 ? 0.358 8.665 -3.446 1.00 91.62 92 LEU A CA 1
ATOM 743 C C . LEU A 1 92 ? 0.132 8.863 -4.949 1.00 91.62 92 LEU A C 1
ATOM 745 O O . LEU A 1 92 ? 0.672 9.810 -5.516 1.00 91.62 92 LEU A O 1
ATOM 749 N N . THR A 1 93 ? -0.629 7.978 -5.590 1.00 90.12 93 THR A N 1
ATOM 750 C CA . THR A 1 93 ? -0.765 7.934 -7.059 1.00 90.12 93 THR A CA 1
ATOM 751 C C . THR A 1 93 ? -2.097 8.481 -7.559 1.00 90.12 93 THR A C 1
ATOM 753 O O . THR A 1 93 ? -2.194 8.854 -8.725 1.00 90.12 93 THR A O 1
ATOM 756 N N . LYS A 1 94 ? -3.098 8.582 -6.673 1.00 89.38 94 LYS A N 1
ATOM 757 C CA . LYS A 1 94 ? -4.507 8.874 -6.984 1.00 89.38 94 LYS A CA 1
ATOM 758 C C . LYS A 1 94 ? -5.144 7.855 -7.927 1.00 89.38 94 LYS A C 1
ATOM 760 O O . LYS A 1 94 ? -6.102 8.178 -8.626 1.00 89.38 94 LYS A O 1
ATOM 765 N N . GLU A 1 95 ? -4.590 6.649 -7.961 1.00 89.81 95 GLU A N 1
ATOM 766 C CA . GLU A 1 95 ? -5.120 5.524 -8.715 1.00 89.81 95 GLU A CA 1
ATOM 767 C C . GLU A 1 95 ? -5.895 4.595 -7.788 1.00 89.81 95 GLU A C 1
ATOM 769 O O . GLU A 1 95 ? -5.397 4.182 -6.741 1.00 89.81 95 GLU A O 1
ATOM 774 N N . THR A 1 96 ? -7.086 4.203 -8.225 1.00 87.94 96 THR A N 1
ATOM 775 C CA . THR A 1 96 ? -7.936 3.238 -7.527 1.00 87.94 96 THR A CA 1
ATOM 776 C C . THR A 1 96 ? -7.944 1.906 -8.279 1.00 87.94 96 THR A C 1
ATOM 778 O O . THR A 1 96 ? -7.560 1.854 -9.452 1.00 87.94 96 THR A O 1
ATOM 781 N N . PRO A 1 97 ? -8.459 0.816 -7.687 1.00 86.75 97 PRO A N 1
ATOM 782 C CA . PRO A 1 97 ? -8.673 -0.442 -8.408 1.00 86.75 97 PRO A CA 1
ATOM 783 C C . PRO A 1 97 ? -9.578 -0.323 -9.648 1.00 86.75 97 PRO A C 1
ATOM 785 O O . PRO A 1 97 ? -9.583 -1.210 -10.497 1.00 86.75 97 PRO A O 1
ATOM 788 N N . GLU A 1 98 ? -10.333 0.767 -9.795 1.00 87.44 98 GLU A N 1
ATOM 789 C CA . GLU A 1 98 ? -11.141 1.046 -10.989 1.00 87.44 98 GLU A CA 1
ATOM 790 C C . GLU A 1 98 ? -10.292 1.644 -12.123 1.00 87.44 98 GLU A C 1
ATOM 792 O O . GLU A 1 98 ? -10.526 1.378 -13.308 1.00 87.44 98 GLU A O 1
ATOM 797 N N . THR A 1 99 ? -9.273 2.435 -11.776 1.00 88.00 99 THR A N 1
ATOM 798 C CA . THR A 1 99 ? -8.396 3.115 -12.735 1.00 88.00 99 THR A CA 1
ATOM 799 C C . THR A 1 99 ? -7.077 2.382 -12.963 1.00 88.00 99 THR A C 1
ATOM 801 O O . THR A 1 99 ? -6.493 2.533 -14.032 1.00 88.00 99 THR A O 1
ATOM 804 N N . PHE A 1 100 ? -6.622 1.519 -12.061 1.00 90.38 100 PHE A N 1
ATOM 805 C CA . PHE A 1 100 ? -5.378 0.774 -12.216 1.00 90.38 100 PHE A CA 1
ATOM 806 C C . PHE A 1 100 ? -5.500 -0.628 -11.607 1.00 90.38 100 PHE A C 1
ATOM 808 O O . PHE A 1 100 ? -5.428 -0.814 -10.398 1.00 90.38 100 PHE A O 1
ATOM 815 N N . TYR A 1 101 ? -5.679 -1.632 -12.470 1.00 90.31 101 TYR A N 1
ATOM 816 C CA . TYR A 1 101 ? -5.889 -3.028 -12.079 1.00 90.31 101 TYR A CA 1
ATOM 817 C C . TYR A 1 101 ? -5.118 -4.003 -12.974 1.00 90.31 101 TYR A C 1
ATOM 819 O O . TYR A 1 101 ? -4.667 -3.670 -14.074 1.00 90.31 101 TYR A O 1
ATOM 827 N N . ILE A 1 102 ? -4.980 -5.245 -12.507 1.00 91.44 102 ILE A N 1
ATOM 828 C CA . ILE A 1 102 ? -4.272 -6.309 -13.227 1.00 91.44 102 ILE A CA 1
ATOM 829 C C . ILE A 1 102 ? -4.970 -6.601 -14.561 1.00 91.44 102 ILE A C 1
ATOM 831 O O . ILE A 1 102 ? -6.148 -6.942 -14.598 1.00 91.44 102 ILE A O 1
ATOM 835 N N . GLY A 1 103 ? -4.216 -6.507 -15.657 1.00 92.25 103 GLY A N 1
ATOM 836 C CA . GLY A 1 103 ? -4.722 -6.723 -17.015 1.00 92.25 103 GLY A CA 1
ATOM 837 C C . GLY A 1 103 ? -5.167 -5.447 -17.731 1.00 92.25 103 GLY A C 1
ATOM 838 O O . GLY A 1 103 ? -5.450 -5.499 -18.928 1.00 92.25 103 GLY A O 1
ATOM 839 N N . LYS A 1 104 ? -5.176 -4.291 -17.053 1.00 91.00 104 LYS A N 1
ATOM 840 C CA . LYS A 1 104 ? -5.403 -3.006 -17.715 1.00 91.00 104 LYS A CA 1
ATOM 841 C C . LYS A 1 104 ? -4.257 -2.690 -18.682 1.00 91.00 104 LYS A C 1
ATOM 843 O O . LYS A 1 104 ? -3.084 -2.743 -18.316 1.00 91.00 104 LYS A O 1
ATOM 848 N N . MET A 1 105 ? -4.603 -2.302 -19.909 1.00 92.44 105 MET A N 1
ATOM 849 C CA . MET A 1 105 ? -3.643 -1.732 -20.855 1.00 92.44 105 MET A CA 1
ATOM 850 C C . MET A 1 105 ? -3.365 -0.272 -20.493 1.00 92.44 105 MET A C 1
ATOM 852 O O . MET A 1 105 ? -4.298 0.517 -20.332 1.00 92.44 105 MET A O 1
ATOM 856 N N . VAL A 1 106 ? -2.086 0.082 -20.379 1.00 91.25 106 VAL A N 1
ATOM 857 C CA . VAL A 1 106 ? -1.633 1.429 -20.013 1.00 91.25 106 VAL A CA 1
ATOM 858 C C . VAL A 1 106 ? -0.552 1.915 -20.968 1.00 91.25 106 VAL A C 1
ATOM 860 O O . VAL A 1 106 ? 0.208 1.123 -21.528 1.00 91.25 106 VAL A O 1
ATOM 863 N N . THR A 1 107 ? -0.480 3.229 -21.143 1.00 92.75 107 THR A N 1
ATOM 864 C CA . THR A 1 107 ? 0.605 3.910 -21.847 1.00 92.75 107 THR A CA 1
ATOM 865 C C . THR A 1 107 ? 1.781 4.140 -20.905 1.00 92.75 107 THR A C 1
ATOM 867 O O . THR A 1 107 ? 1.616 4.378 -19.708 1.00 92.75 107 THR A O 1
ATOM 870 N N . ALA A 1 108 ? 2.994 4.017 -21.439 1.00 94.50 108 ALA A N 1
ATOM 871 C CA . ALA A 1 108 ? 4.216 4.197 -20.675 1.00 94.50 108 ALA A CA 1
ATOM 872 C C . ALA A 1 108 ? 5.320 4.769 -21.560 1.00 94.50 108 ALA A C 1
ATOM 874 O O . ALA A 1 108 ? 5.428 4.435 -22.739 1.00 94.50 108 ALA A O 1
ATOM 875 N N . THR A 1 109 ? 6.185 5.585 -20.968 1.00 96.12 109 THR A N 1
ATOM 876 C CA . THR A 1 109 ? 7.393 6.086 -21.622 1.00 96.12 109 THR A CA 1
ATOM 877 C C . THR A 1 109 ? 8.591 5.232 -21.221 1.00 96.12 109 THR A C 1
ATOM 879 O O . THR A 1 109 ? 8.880 5.066 -20.033 1.00 96.12 109 THR A O 1
ATOM 882 N N . VAL A 1 110 ? 9.322 4.712 -22.208 1.00 95.38 110 VAL A N 1
ATOM 883 C CA . VAL A 1 110 ? 10.619 4.061 -21.983 1.00 95.38 110 VAL A CA 1
ATOM 884 C C . VAL A 1 110 ? 11.654 5.128 -21.642 1.00 95.38 110 VAL A C 1
ATOM 886 O O . VAL A 1 110 ? 11.827 6.075 -22.403 1.00 95.38 110 VAL A O 1
ATOM 889 N N . PHE A 1 111 ? 12.355 4.977 -20.516 1.00 94.94 111 PHE A N 1
ATOM 890 C CA . PHE A 1 111 ? 13.410 5.926 -20.123 1.00 94.94 111 PHE A CA 1
ATOM 891 C C . PHE A 1 111 ? 14.789 5.285 -19.947 1.00 94.94 111 PHE A C 1
ATOM 893 O O . PHE A 1 111 ? 15.779 5.992 -19.770 1.00 94.94 111 PHE A O 1
ATOM 900 N N . GLY A 1 112 ? 14.886 3.955 -19.980 1.00 93.19 112 GLY A N 1
ATOM 901 C CA . GLY A 1 112 ? 16.182 3.295 -19.934 1.00 93.19 112 GLY A CA 1
ATOM 902 C C . GLY A 1 112 ? 16.106 1.784 -20.061 1.00 93.19 112 GLY A C 1
ATOM 903 O O . GLY A 1 112 ? 15.073 1.166 -19.813 1.00 93.19 112 GLY A O 1
ATOM 904 N N . ILE A 1 113 ? 17.240 1.182 -20.397 1.00 92.44 113 ILE A N 1
ATOM 905 C CA . ILE A 1 113 ? 17.402 -0.269 -20.486 1.00 92.44 113 ILE A CA 1
ATOM 906 C C . ILE A 1 113 ? 18.205 -0.730 -19.278 1.00 92.44 113 ILE A C 1
ATOM 908 O O . ILE A 1 113 ? 19.265 -0.190 -18.955 1.00 92.44 113 ILE A O 1
ATOM 912 N N . ALA A 1 114 ? 17.686 -1.728 -18.573 1.00 92.50 114 ALA A N 1
ATOM 913 C CA . ALA A 1 114 ? 18.417 -2.383 -17.509 1.00 92.50 114 ALA A CA 1
ATOM 914 C C . ALA A 1 114 ? 19.398 -3.383 -18.117 1.00 92.50 114 ALA A C 1
ATOM 916 O O . ALA A 1 114 ? 19.022 -4.226 -18.933 1.00 92.50 114 ALA A O 1
ATOM 917 N N . ARG A 1 115 ? 20.660 -3.285 -17.705 1.00 91.56 115 ARG A N 1
ATOM 918 C CA . ARG A 1 115 ? 21.727 -4.179 -18.146 1.00 91.56 115 ARG A CA 1
ATOM 919 C C . ARG A 1 115 ? 22.451 -4.764 -16.942 1.00 91.56 115 ARG A C 1
ATOM 921 O O . ARG A 1 115 ? 22.604 -4.102 -15.914 1.00 91.56 115 ARG A O 1
ATOM 928 N N . LYS A 1 116 ? 22.887 -6.013 -17.072 1.00 90.62 116 LYS A N 1
ATOM 929 C CA . LYS A 1 116 ? 23.669 -6.731 -16.068 1.00 90.62 116 LYS A CA 1
ATOM 930 C C . LYS A 1 116 ? 25.103 -6.859 -16.558 1.00 90.62 116 LYS A C 1
ATOM 932 O O . LYS A 1 116 ? 25.356 -7.546 -17.548 1.00 90.62 116 LYS A O 1
ATOM 937 N N . LYS A 1 117 ? 26.033 -6.223 -15.842 1.00 89.75 117 LYS A N 1
ATOM 938 C CA . LYS A 1 117 ? 27.465 -6.338 -16.130 1.00 89.75 117 LYS A CA 1
ATOM 939 C C . LYS A 1 117 ? 27.937 -7.790 -15.946 1.00 89.75 117 LYS A C 1
ATOM 941 O O . LYS A 1 117 ? 27.510 -8.434 -14.980 1.00 89.75 117 LYS A O 1
ATOM 946 N N . PRO A 1 118 ? 28.786 -8.304 -16.850 1.00 87.75 118 PRO A N 1
ATOM 947 C CA . PRO A 1 118 ? 29.377 -9.626 -16.699 1.00 87.75 118 PRO A CA 1
ATOM 948 C C . PRO A 1 118 ? 30.319 -9.650 -15.488 1.00 87.75 118 PRO A C 1
ATOM 950 O O . PRO A 1 118 ? 30.951 -8.645 -15.158 1.00 87.75 118 PRO A O 1
ATOM 953 N N . LYS A 1 119 ? 30.382 -10.792 -14.801 1.00 88.50 119 LYS A N 1
ATOM 954 C CA . LYS A 1 119 ? 31.357 -11.015 -13.721 1.00 88.50 119 LYS A CA 1
ATOM 955 C C . LYS A 1 119 ? 32.751 -11.311 -14.303 1.00 88.50 119 LYS A C 1
ATOM 957 O O . LYS A 1 119 ? 32.800 -11.804 -15.428 1.00 88.50 119 LYS A O 1
ATOM 962 N N . PRO A 1 120 ? 33.845 -11.106 -13.541 1.00 85.31 120 PRO A N 1
ATOM 963 C CA . PRO A 1 120 ? 35.205 -11.471 -13.962 1.00 85.31 120 PRO A CA 1
ATOM 964 C C . PRO A 1 120 ? 35.302 -12.896 -14.527 1.00 85.31 120 PRO A C 1
ATOM 966 O O . PRO A 1 120 ? 35.675 -13.062 -15.679 1.00 85.31 120 PRO A O 1
ATOM 969 N N . ASP A 1 121 ? 34.779 -13.896 -13.810 1.00 87.69 121 ASP A N 1
ATOM 970 C CA . ASP A 1 121 ? 34.803 -15.298 -14.266 1.00 87.69 121 ASP A CA 1
ATOM 971 C C . ASP A 1 121 ? 34.087 -15.528 -15.610 1.00 87.69 121 ASP A C 1
ATOM 973 O O . ASP A 1 121 ? 34.397 -16.461 -16.348 1.00 87.69 121 ASP A O 1
ATOM 977 N N . GLN A 1 122 ? 33.082 -14.702 -15.922 1.00 85.50 122 GLN A N 1
ATOM 978 C CA . GLN A 1 122 ? 32.358 -14.784 -17.191 1.00 85.50 122 GLN A CA 1
ATOM 979 C C . GLN A 1 122 ? 33.138 -14.117 -18.324 1.00 85.50 122 GLN A C 1
ATOM 981 O O . GLN A 1 122 ? 33.019 -14.557 -19.462 1.00 85.50 122 GLN A O 1
ATOM 986 N N . LEU A 1 123 ? 33.918 -13.075 -18.022 1.00 84.94 123 LEU A N 1
ATOM 987 C CA . LEU A 1 123 ? 34.783 -12.394 -18.987 1.00 84.94 123 LEU A CA 1
ATOM 988 C C . LEU A 1 123 ? 35.912 -13.322 -19.446 1.00 84.94 123 LEU A C 1
ATOM 990 O O . LEU A 1 123 ? 36.158 -13.410 -20.645 1.00 84.94 123 LEU A O 1
ATOM 994 N N . ASP A 1 124 ? 36.495 -14.097 -18.529 1.00 83.38 124 ASP A N 1
ATOM 995 C CA . ASP A 1 124 ? 37.546 -15.076 -18.847 1.00 83.38 124 ASP A CA 1
ATOM 996 C C . ASP A 1 124 ? 37.056 -16.201 -19.776 1.00 83.38 124 ASP A C 1
ATOM 998 O O . ASP A 1 124 ? 37.826 -16.783 -20.537 1.00 83.38 124 ASP A O 1
ATOM 1002 N N . GLN A 1 125 ? 35.756 -16.506 -19.730 1.00 85.50 125 GLN A N 1
ATOM 1003 C CA . GLN A 1 125 ? 35.103 -17.525 -20.560 1.00 85.50 125 GLN A CA 1
ATOM 1004 C C . GLN A 1 125 ? 34.408 -16.932 -21.795 1.00 85.50 125 GLN A C 1
ATOM 1006 O O . GLN A 1 125 ? 33.676 -17.635 -22.497 1.00 85.50 125 GLN A O 1
ATOM 1011 N N . ALA A 1 126 ? 34.578 -15.634 -22.054 1.00 86.44 126 ALA A N 1
ATOM 1012 C CA . ALA A 1 126 ? 33.924 -14.970 -23.166 1.00 86.44 126 ALA A CA 1
ATOM 1013 C C . ALA A 1 126 ? 34.482 -15.463 -24.506 1.00 86.44 126 ALA A C 1
ATOM 1015 O O . ALA A 1 126 ? 35.692 -15.543 -24.702 1.00 86.44 126 ALA A O 1
ATOM 1016 N N . ASN A 1 127 ? 33.586 -15.726 -25.458 1.00 88.56 127 ASN A N 1
ATOM 1017 C CA . ASN A 1 127 ? 33.954 -16.074 -26.826 1.00 88.56 127 ASN A CA 1
ATOM 1018 C C . ASN A 1 127 ? 33.349 -15.053 -27.805 1.00 88.56 127 ASN A C 1
ATOM 1020 O O . ASN A 1 127 ? 32.192 -15.212 -28.207 1.00 88.56 127 ASN A O 1
ATOM 1024 N N . PRO A 1 128 ? 34.071 -13.966 -28.134 1.00 89.06 128 PRO A N 1
ATOM 1025 C CA . PRO A 1 128 ? 33.654 -13.027 -29.168 1.00 89.06 128 PRO A CA 1
ATOM 1026 C C . PRO A 1 128 ? 33.503 -13.728 -30.518 1.00 89.06 128 PRO A C 1
ATOM 1028 O O . PRO A 1 128 ? 34.311 -14.581 -30.874 1.00 89.06 128 PRO A O 1
ATOM 1031 N N . VAL A 1 129 ? 32.480 -13.356 -31.282 1.00 87.94 129 VAL A N 1
ATOM 1032 C CA . VAL A 1 129 ? 32.211 -13.942 -32.603 1.00 87.94 129 VAL A CA 1
ATOM 1033 C C . VAL A 1 129 ? 32.453 -12.883 -33.666 1.00 87.94 129 VAL A C 1
ATOM 1035 O O . VAL A 1 129 ? 32.041 -11.733 -33.504 1.00 87.94 129 VAL A O 1
ATOM 1038 N N . ARG A 1 130 ? 33.127 -13.257 -34.755 1.00 90.69 130 ARG A N 1
ATOM 1039 C CA . ARG A 1 130 ? 33.289 -12.395 -35.926 1.00 90.69 130 ARG A CA 1
ATOM 1040 C C . ARG A 1 130 ? 32.113 -12.601 -36.871 1.00 90.69 130 ARG A C 1
ATOM 1042 O O . ARG A 1 130 ? 31.779 -13.735 -37.193 1.00 90.69 130 ARG A O 1
ATOM 1049 N N . ASN A 1 131 ? 31.490 -11.512 -37.298 1.00 87.69 131 ASN A N 1
ATOM 1050 C CA . ASN A 1 131 ? 30.445 -11.560 -38.307 1.00 87.69 131 ASN A CA 1
ATOM 1051 C C . ASN A 1 131 ? 31.090 -11.676 -39.697 1.00 87.69 131 ASN A C 1
ATOM 1053 O O . ASN A 1 131 ? 31.912 -10.839 -40.070 1.00 87.69 131 ASN A O 1
ATOM 1057 N N . ASP A 1 132 ? 30.717 -12.705 -40.456 1.00 85.50 132 ASP A N 1
ATOM 1058 C CA . ASP A 1 132 ? 31.283 -12.980 -41.779 1.00 85.50 132 ASP A CA 1
ATOM 1059 C C . ASP A 1 132 ? 30.868 -11.952 -42.846 1.00 85.50 132 ASP A C 1
ATOM 1061 O O . ASP A 1 132 ? 31.616 -11.720 -43.794 1.00 85.50 132 ASP A O 1
ATOM 1065 N N . GLU A 1 133 ? 29.715 -11.294 -42.684 1.00 85.75 133 GLU A N 1
ATOM 1066 C CA . GLU A 1 133 ? 29.199 -10.303 -43.638 1.00 85.75 133 GLU A CA 1
ATOM 1067 C C . GLU A 1 133 ? 29.843 -8.926 -43.450 1.00 85.75 133 GLU A C 1
ATOM 1069 O O . GLU A 1 133 ? 30.202 -8.262 -44.422 1.00 85.75 133 GLU A O 1
ATOM 1074 N N . THR A 1 134 ? 29.998 -8.481 -42.200 1.00 87.06 134 THR A N 1
ATOM 1075 C CA . THR A 1 134 ? 30.579 -7.162 -41.891 1.00 87.06 134 THR A CA 1
ATOM 1076 C C . THR A 1 134 ? 32.083 -7.222 -41.649 1.00 87.06 134 THR A C 1
ATOM 1078 O O . THR A 1 134 ? 32.761 -6.198 -41.702 1.00 87.06 134 THR A O 1
ATOM 1081 N N . GLY A 1 135 ? 32.621 -8.407 -41.357 1.00 88.44 135 GLY A N 1
ATOM 1082 C CA . GLY A 1 135 ? 34.010 -8.608 -40.962 1.00 88.44 135 GLY A CA 1
ATOM 1083 C C . GLY A 1 135 ? 34.364 -8.060 -39.574 1.00 88.44 135 GLY A C 1
ATOM 1084 O O . GLY A 1 135 ? 35.540 -8.118 -39.205 1.00 88.44 135 GLY A O 1
ATOM 1085 N N . LEU A 1 136 ? 33.383 -7.549 -38.822 1.00 92.56 136 LEU A N 1
ATOM 1086 C CA . LEU A 1 136 ? 33.551 -6.953 -37.496 1.00 92.56 136 LEU A CA 1
ATOM 1087 C C . LEU A 1 136 ? 33.276 -7.977 -36.391 1.00 92.56 136 LEU A C 1
ATOM 1089 O O . LEU A 1 136 ? 32.492 -8.916 -36.551 1.00 92.56 136 LEU A O 1
ATOM 1093 N N . TRP A 1 137 ? 33.932 -7.787 -35.256 1.00 92.19 137 TRP A N 1
ATOM 1094 C CA . TRP A 1 137 ? 33.762 -8.586 -34.054 1.00 92.19 137 TRP A CA 1
ATOM 1095 C C . TRP A 1 137 ? 32.577 -8.105 -33.223 1.00 92.19 137 TRP A C 1
ATOM 1097 O O . TRP A 1 137 ? 32.284 -6.911 -33.136 1.00 92.19 137 TRP A O 1
ATOM 1107 N N . GLN A 1 138 ? 31.906 -9.059 -32.580 1.00 90.31 138 GLN A N 1
ATOM 1108 C CA . GLN A 1 138 ? 30.781 -8.819 -31.693 1.00 90.31 138 GLN A CA 1
ATOM 1109 C C . GLN A 1 138 ? 31.095 -9.246 -30.261 1.00 90.31 138 GLN A C 1
ATOM 1111 O O . GLN A 1 138 ? 31.554 -10.359 -29.995 1.00 90.31 138 GLN A O 1
ATOM 1116 N N . CYS A 1 139 ? 30.768 -8.361 -29.321 1.00 89.50 139 CYS A N 1
ATOM 1117 C CA . CYS A 1 139 ? 30.795 -8.658 -27.899 1.00 89.50 139 CYS A CA 1
ATOM 1118 C C . CYS A 1 139 ? 29.635 -9.605 -27.520 1.00 89.50 139 CYS A C 1
ATOM 1120 O O . CYS A 1 139 ? 28.474 -9.253 -27.739 1.00 89.50 139 CYS A O 1
ATOM 1122 N N . PRO A 1 140 ? 29.897 -10.752 -26.866 1.00 88.31 140 PRO A N 1
ATOM 1123 C CA . PRO A 1 140 ? 28.866 -11.735 -26.523 1.00 88.31 140 PRO A CA 1
ATOM 1124 C C . PRO A 1 140 ? 27.907 -11.273 -25.413 1.00 88.31 140 PRO A C 1
ATOM 1126 O O . PRO A 1 140 ? 26.849 -11.870 -25.229 1.00 88.31 140 PRO A O 1
ATOM 1129 N N . PHE A 1 141 ? 28.249 -10.221 -24.660 1.00 89.62 141 PHE A N 1
ATOM 1130 C CA . PHE A 1 141 ? 27.426 -9.736 -23.547 1.00 89.62 141 PHE A CA 1
ATOM 1131 C C . PHE A 1 141 ? 26.535 -8.565 -23.942 1.00 89.62 141 PHE A C 1
ATOM 1133 O O . PHE A 1 141 ? 25.327 -8.611 -23.732 1.00 89.62 141 PHE A O 1
ATOM 1140 N N . CYS A 1 142 ? 27.121 -7.494 -24.480 1.00 88.62 142 CYS A N 1
ATOM 1141 C CA . CYS A 1 142 ? 26.372 -6.292 -24.843 1.00 88.62 142 CYS A CA 1
ATOM 1142 C C . CYS A 1 142 ? 25.880 -6.300 -26.295 1.00 88.62 142 CYS A C 1
ATOM 1144 O O . CYS A 1 142 ? 25.129 -5.401 -26.659 1.00 88.62 142 CYS A O 1
ATOM 1146 N N . LEU A 1 143 ? 26.287 -7.299 -27.092 1.00 87.81 143 LEU A N 1
ATOM 1147 C CA . LEU A 1 143 ? 25.936 -7.503 -28.505 1.00 87.81 143 LEU A CA 1
ATOM 1148 C C . LEU A 1 143 ? 26.395 -6.393 -29.462 1.00 87.81 143 LEU A C 1
ATOM 1150 O O . LEU A 1 143 ? 26.079 -6.434 -30.651 1.00 87.81 143 LEU A O 1
ATOM 1154 N N . LYS A 1 144 ? 27.206 -5.452 -28.967 1.00 87.19 144 LYS A N 1
ATOM 1155 C CA . LYS A 1 144 ? 27.893 -4.432 -29.761 1.00 87.19 144 LYS A CA 1
ATOM 1156 C C . LYS A 1 144 ? 28.817 -5.106 -30.788 1.00 87.19 144 LYS A C 1
ATOM 1158 O O . LYS A 1 144 ? 29.590 -5.984 -30.408 1.00 87.19 144 LYS A O 1
ATOM 1163 N N . ASN A 1 145 ? 28.686 -4.736 -32.063 1.00 88.56 145 ASN A N 1
ATOM 1164 C CA . ASN A 1 145 ? 29.236 -5.450 -33.228 1.00 88.56 145 ASN A CA 1
ATOM 1165 C C . ASN A 1 145 ? 30.061 -4.563 -34.182 1.00 88.56 145 ASN A C 1
ATOM 1167 O O . ASN A 1 145 ? 30.174 -4.861 -35.368 1.00 88.56 145 ASN A O 1
ATOM 1171 N N . ASP A 1 146 ? 30.606 -3.463 -33.676 1.00 89.12 146 ASP A N 1
ATOM 1172 C CA . ASP A 1 146 ? 31.363 -2.448 -34.416 1.00 89.12 146 ASP A CA 1
ATOM 1173 C C . ASP A 1 146 ? 32.884 -2.542 -34.173 1.00 89.12 146 ASP A C 1
ATOM 1175 O O . ASP A 1 146 ? 33.610 -1.594 -34.465 1.00 89.12 146 ASP A O 1
ATOM 1179 N N . PHE A 1 147 ? 33.377 -3.664 -33.633 1.00 91.12 147 PHE A N 1
ATOM 1180 C CA . PHE A 1 147 ? 34.789 -3.846 -33.285 1.00 91.12 147 PHE A CA 1
ATOM 1181 C C . PHE A 1 147 ? 35.605 -4.334 -34.497 1.00 91.12 147 PHE A C 1
ATOM 1183 O O . PHE A 1 147 ? 35.318 -5.416 -35.014 1.00 91.12 147 PHE A O 1
ATOM 1190 N N . PRO A 1 148 ? 36.630 -3.598 -34.964 1.00 91.62 148 PRO A N 1
ATOM 1191 C CA . PRO A 1 148 ? 37.459 -4.031 -36.093 1.00 91.62 148 PRO A CA 1
ATOM 1192 C C . PRO A 1 148 ? 38.314 -5.264 -35.781 1.00 91.62 148 PRO A C 1
ATOM 1194 O O . PRO A 1 148 ? 38.385 -6.187 -36.596 1.00 91.62 148 PRO A O 1
ATOM 1197 N N . GLU A 1 149 ? 38.930 -5.310 -34.597 1.00 91.44 149 GLU A N 1
ATOM 1198 C CA . GLU A 1 149 ? 39.824 -6.393 -34.187 1.00 91.44 149 GLU A CA 1
ATOM 1199 C C . GLU A 1 149 ? 39.345 -7.105 -32.915 1.00 91.44 149 GLU A C 1
ATOM 1201 O O . GLU A 1 149 ? 38.639 -6.543 -32.078 1.00 91.44 149 GLU A O 1
ATOM 1206 N N . LEU A 1 150 ? 39.779 -8.358 -32.729 1.00 90.12 150 LEU A N 1
ATOM 1207 C CA . LEU A 1 150 ? 39.483 -9.126 -31.514 1.00 90.12 150 LEU A CA 1
ATOM 1208 C C . LEU A 1 150 ? 40.052 -8.437 -30.263 1.00 90.12 150 LEU A C 1
ATOM 1210 O O . LEU A 1 150 ? 39.410 -8.426 -29.215 1.00 90.12 150 LEU A O 1
ATOM 1214 N N . SER A 1 151 ? 41.238 -7.834 -30.381 1.00 91.12 151 SER A N 1
ATOM 1215 C CA . SER A 1 151 ? 41.894 -7.079 -29.308 1.00 91.12 151 SER A CA 1
ATOM 1216 C C . SER A 1 151 ? 41.039 -5.912 -28.805 1.00 91.12 151 SER A C 1
ATOM 1218 O O . SER A 1 151 ? 41.043 -5.626 -27.610 1.00 91.12 151 SER A O 1
ATOM 1220 N N . ASP A 1 152 ? 40.245 -5.280 -29.676 1.00 91.69 152 ASP A N 1
ATOM 1221 C CA . ASP A 1 152 ? 39.357 -4.179 -29.290 1.00 91.69 152 ASP A CA 1
ATOM 1222 C C . ASP A 1 152 ? 38.204 -4.654 -28.395 1.00 91.69 152 ASP A C 1
ATOM 1224 O O . ASP A 1 152 ? 37.762 -3.923 -27.504 1.00 91.69 152 ASP A O 1
ATOM 1228 N N . VAL A 1 153 ? 37.747 -5.899 -28.579 1.00 89.81 153 VAL A N 1
ATOM 1229 C CA . VAL A 1 153 ? 36.734 -6.516 -27.709 1.00 89.81 153 VAL A CA 1
ATOM 1230 C C . VAL A 1 153 ? 37.301 -6.770 -26.310 1.00 89.81 153 VAL A C 1
ATOM 1232 O O . VAL A 1 153 ? 36.619 -6.514 -25.318 1.00 89.81 153 VAL A O 1
ATOM 1235 N N . TRP A 1 154 ? 38.556 -7.215 -26.212 1.00 90.50 154 TRP A N 1
ATOM 1236 C CA . TRP A 1 154 ? 39.233 -7.397 -24.924 1.00 90.50 154 TRP A CA 1
ATOM 1237 C C . TRP A 1 154 ? 39.512 -6.058 -24.232 1.00 90.50 154 TRP A C 1
ATOM 1239 O O . TRP A 1 154 ? 39.180 -5.896 -23.061 1.00 90.50 154 TRP A O 1
ATOM 1249 N N . ASN A 1 155 ? 39.958 -5.039 -24.973 1.00 92.06 155 ASN A N 1
ATOM 1250 C CA . ASN A 1 155 ? 40.102 -3.680 -24.440 1.00 92.06 155 ASN A CA 1
ATOM 1251 C C . ASN A 1 155 ? 38.771 -3.121 -23.904 1.00 92.06 155 ASN A C 1
ATOM 1253 O O . ASN A 1 155 ? 38.740 -2.425 -22.890 1.00 92.06 155 ASN A O 1
ATOM 1257 N N . HIS A 1 156 ? 37.647 -3.437 -24.554 1.00 89.88 156 HIS A N 1
ATOM 1258 C CA . HIS A 1 156 ? 36.310 -3.062 -24.089 1.00 89.88 156 HIS A CA 1
ATOM 1259 C C . HIS A 1 156 ? 35.930 -3.708 -22.743 1.00 89.88 156 HIS A C 1
ATOM 1261 O O . HIS A 1 156 ? 35.214 -3.090 -21.943 1.00 89.88 156 HIS A O 1
ATOM 1267 N N . PHE A 1 157 ? 36.409 -4.926 -22.483 1.00 90.25 157 PHE A N 1
ATOM 1268 C CA . PHE A 1 157 ? 36.260 -5.613 -21.202 1.00 90.25 157 PHE A CA 1
ATOM 1269 C C . PHE A 1 157 ? 37.150 -5.005 -20.123 1.00 90.25 157 PHE A C 1
ATOM 1271 O O . PHE A 1 157 ? 36.631 -4.604 -19.080 1.00 90.25 157 PHE A O 1
ATOM 1278 N N . ASP A 1 158 ? 38.442 -4.854 -20.407 1.00 88.00 158 ASP A N 1
ATOM 1279 C CA . ASP A 1 158 ? 39.439 -4.357 -19.454 1.00 88.00 158 ASP A CA 1
ATOM 1280 C C . ASP A 1 158 ? 39.175 -2.903 -19.045 1.00 88.00 158 ASP A C 1
ATOM 1282 O O . ASP A 1 158 ? 39.320 -2.532 -17.880 1.00 88.00 158 ASP A O 1
ATOM 1286 N N . ALA A 1 159 ? 38.690 -2.077 -19.978 1.00 88.94 159 ALA A N 1
ATOM 1287 C CA . ALA A 1 159 ? 38.278 -0.704 -19.696 1.00 88.94 159 ALA A CA 1
ATOM 1288 C C . ALA A 1 159 ? 36.955 -0.606 -18.908 1.00 88.94 159 ALA A C 1
ATOM 1290 O O . ALA A 1 159 ? 36.519 0.494 -18.566 1.00 88.94 159 ALA A O 1
ATOM 1291 N N . GLY A 1 160 ? 36.259 -1.724 -18.661 1.00 85.50 160 GLY A N 1
ATOM 1292 C CA . GLY A 1 160 ? 34.948 -1.735 -18.005 1.00 85.50 160 GLY A CA 1
ATOM 1293 C C . GLY A 1 160 ? 33.846 -1.033 -18.809 1.00 85.50 160 GLY A C 1
ATOM 1294 O O . GLY A 1 160 ? 32.799 -0.682 -18.252 1.00 85.50 160 GLY A O 1
ATOM 1295 N N . ALA A 1 161 ? 34.071 -0.831 -20.111 1.00 88.44 161 ALA A N 1
ATOM 1296 C CA . ALA A 1 161 ? 33.163 -0.137 -21.018 1.00 88.44 161 ALA A CA 1
ATOM 1297 C C . ALA A 1 161 ? 31.955 -1.001 -21.417 1.00 88.44 161 ALA A C 1
ATOM 1299 O O . ALA A 1 161 ? 30.986 -0.484 -21.973 1.00 88.44 161 ALA A O 1
ATOM 1300 N N . CYS A 1 162 ? 31.988 -2.307 -21.130 1.00 88.94 162 CYS A N 1
ATOM 1301 C CA . CYS A 1 162 ? 30.880 -3.219 -21.388 1.00 88.94 162 CYS A CA 1
ATOM 1302 C C . CYS A 1 162 ? 29.685 -2.940 -20.468 1.00 88.94 162 CYS A C 1
ATOM 1304 O O . CYS A 1 162 ? 29.765 -3.170 -19.255 1.00 88.94 162 CYS A O 1
ATOM 1306 N N . PRO A 1 163 ? 28.533 -2.503 -21.016 1.00 88.06 163 PRO A N 1
ATOM 1307 C CA . PRO A 1 163 ? 27.338 -2.304 -20.208 1.00 88.06 163 PRO A CA 1
ATOM 1308 C C . PRO A 1 163 ? 26.682 -3.646 -19.831 1.00 88.06 163 PRO A C 1
ATOM 1310 O O . PRO A 1 163 ? 25.866 -3.696 -18.912 1.00 88.06 163 PRO A O 1
ATOM 1313 N N . GLY A 1 164 ? 27.071 -4.738 -20.502 1.00 90.06 164 GLY A N 1
ATOM 1314 C CA . GLY A 1 164 ? 26.590 -6.094 -20.266 1.00 90.06 164 GLY A CA 1
ATOM 1315 C C . GLY A 1 164 ? 25.258 -6.416 -20.944 1.00 90.06 164 GLY A C 1
ATOM 1316 O O . GLY A 1 164 ? 24.769 -5.665 -21.797 1.00 90.06 164 GLY A O 1
ATOM 1317 N N . GLN A 1 165 ? 24.688 -7.557 -20.556 1.00 90.06 165 GLN A N 1
ATOM 1318 C CA . GLN A 1 165 ? 23.488 -8.119 -21.174 1.00 90.06 165 GLN A CA 1
ATOM 1319 C C . GLN A 1 165 ? 22.241 -7.347 -20.751 1.00 90.06 165 GLN A C 1
ATOM 1321 O O . GLN A 1 165 ? 22.041 -7.088 -19.562 1.00 90.06 165 GLN A O 1
ATOM 1326 N N . ALA A 1 166 ? 21.388 -7.003 -21.715 1.00 90.62 166 ALA A N 1
ATOM 1327 C CA . ALA A 1 166 ? 20.100 -6.386 -21.434 1.00 90.62 166 ALA A CA 1
ATOM 1328 C C . ALA A 1 166 ? 19.176 -7.370 -20.697 1.00 90.62 166 ALA A C 1
ATOM 1330 O O . ALA A 1 166 ? 18.952 -8.493 -21.142 1.00 90.62 166 ALA A O 1
ATOM 1331 N N . THR A 1 167 ? 18.643 -6.954 -19.549 1.00 92.06 167 THR A N 1
ATOM 1332 C CA . THR A 1 167 ? 17.746 -7.771 -18.714 1.00 92.06 167 THR A CA 1
ATOM 1333 C C . THR A 1 167 ? 16.286 -7.355 -18.838 1.00 92.06 167 THR A C 1
ATOM 1335 O O . THR A 1 167 ? 15.385 -8.129 -18.497 1.00 92.06 167 THR A O 1
ATOM 1338 N N . GLY A 1 168 ? 16.035 -6.132 -19.297 1.00 93.44 168 GLY A N 1
ATOM 1339 C CA . GLY A 1 168 ? 14.697 -5.575 -19.415 1.00 93.44 168 GLY A CA 1
ATOM 1340 C C . GLY A 1 168 ? 14.703 -4.072 -19.645 1.00 93.44 168 GLY A C 1
ATOM 1341 O O . GLY A 1 168 ? 15.7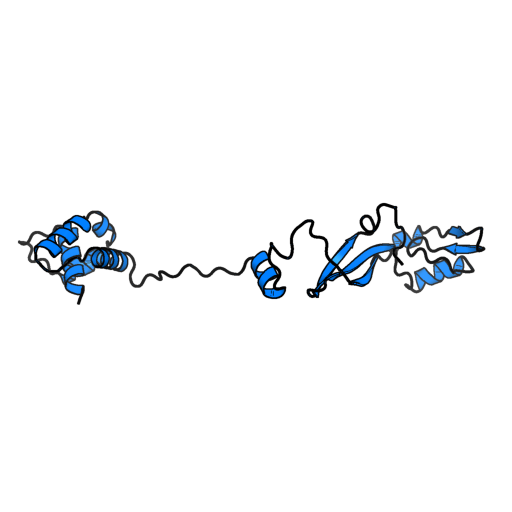55 -3.438 -19.724 1.00 93.44 168 GLY A O 1
ATOM 1342 N N . VAL A 1 169 ? 13.509 -3.508 -19.735 1.00 95.00 169 VAL A N 1
ATOM 1343 C CA . VAL A 1 169 ? 13.266 -2.096 -20.018 1.00 95.00 169 VAL A CA 1
ATOM 1344 C C . VAL A 1 169 ? 12.616 -1.446 -18.804 1.00 95.00 169 VAL A C 1
ATOM 1346 O O . VAL A 1 169 ? 11.689 -1.996 -18.207 1.00 95.00 169 VAL A O 1
ATOM 1349 N N . LYS A 1 170 ? 13.123 -0.273 -18.429 1.00 95.69 170 LYS A N 1
ATOM 1350 C CA . LYS A 1 170 ? 12.570 0.576 -17.377 1.00 95.69 170 LYS A CA 1
ATOM 1351 C C . LYS A 1 170 ? 11.584 1.557 -17.997 1.00 95.69 170 LYS A C 1
ATOM 1353 O O . LYS A 1 170 ? 11.897 2.249 -18.970 1.00 95.69 170 LYS A O 1
ATOM 1358 N N . LEU A 1 171 ? 10.404 1.613 -17.403 1.00 96.06 171 LEU A N 1
ATOM 1359 C CA . LEU A 1 171 ? 9.276 2.395 -17.876 1.00 96.06 171 LEU A CA 1
ATOM 1360 C C . LEU A 1 171 ? 8.860 3.415 -16.831 1.00 96.06 171 LEU A C 1
ATOM 1362 O O . LEU A 1 171 ? 8.999 3.180 -15.633 1.00 96.06 171 LEU A O 1
ATOM 1366 N N . ARG A 1 172 ? 8.293 4.520 -17.290 1.00 95.56 172 ARG A N 1
ATOM 1367 C CA . ARG A 1 172 ? 7.560 5.459 -16.452 1.00 95.56 172 ARG A CA 1
ATOM 1368 C C . ARG A 1 172 ? 6.142 5.569 -16.991 1.00 95.56 172 ARG A C 1
ATOM 1370 O O . ARG A 1 172 ? 5.966 5.885 -18.166 1.00 95.56 172 ARG A O 1
ATOM 1377 N N . LEU A 1 173 ? 5.165 5.275 -16.146 1.00 92.44 173 LEU A N 1
ATOM 1378 C CA . LEU A 1 173 ? 3.751 5.469 -16.443 1.00 92.44 173 LEU A CA 1
ATOM 1379 C C . LEU A 1 173 ? 3.393 6.958 -16.376 1.00 92.44 173 LEU A C 1
ATOM 1381 O O . LEU A 1 173 ? 4.126 7.758 -15.786 1.00 92.44 173 LEU A O 1
ATOM 1385 N N . ASP A 1 174 ? 2.253 7.327 -16.951 1.00 87.31 174 ASP A N 1
ATOM 1386 C CA . ASP A 1 174 ? 1.800 8.725 -16.994 1.00 87.31 174 ASP A CA 1
ATOM 1387 C C . ASP A 1 174 ? 1.486 9.286 -15.595 1.00 87.31 174 ASP A C 1
ATOM 1389 O O . ASP A 1 174 ? 1.684 10.471 -15.338 1.00 87.31 174 ASP A O 1
ATOM 1393 N N . ASN A 1 175 ? 1.110 8.416 -14.655 1.00 84.75 175 ASN A N 1
ATOM 1394 C CA . ASN A 1 175 ? 0.922 8.741 -13.238 1.00 84.75 175 ASN A CA 1
ATOM 1395 C C . ASN A 1 175 ? 2.239 8.812 -12.430 1.00 84.75 175 ASN A C 1
ATOM 1397 O O . ASN A 1 175 ? 2.222 8.953 -11.210 1.00 84.75 175 ASN A O 1
ATOM 1401 N N . GLY A 1 176 ? 3.398 8.707 -13.091 1.00 85.69 176 GLY A N 1
ATOM 1402 C CA . GLY A 1 176 ? 4.719 8.822 -12.468 1.00 85.69 176 GLY A CA 1
ATOM 1403 C C . GLY A 1 176 ? 5.265 7.531 -11.853 1.00 85.69 176 GLY A C 1
ATOM 1404 O O . GLY A 1 176 ? 6.419 7.516 -11.418 1.00 85.69 176 GLY A O 1
ATOM 1405 N N . ILE A 1 177 ? 4.497 6.438 -11.857 1.00 90.25 177 ILE A N 1
ATOM 1406 C CA . ILE A 1 177 ? 4.950 5.138 -11.352 1.00 90.25 177 ILE A CA 1
ATOM 1407 C C . ILE A 1 177 ? 6.047 4.572 -12.257 1.00 90.25 177 ILE A C 1
ATOM 1409 O O . ILE A 1 177 ? 5.969 4.620 -13.488 1.00 90.25 177 ILE A O 1
ATOM 1413 N N . LEU A 1 178 ? 7.072 3.989 -11.638 1.00 93.25 178 LEU A N 1
ATOM 1414 C CA . LEU A 1 178 ? 8.122 3.272 -12.350 1.00 93.25 178 LEU A CA 1
ATOM 1415 C C . LEU A 1 178 ? 7.703 1.822 -12.597 1.00 93.25 178 LEU A C 1
ATOM 1417 O O . LEU A 1 178 ? 7.344 1.095 -11.675 1.00 93.25 178 LEU A O 1
ATOM 1421 N N . GLY A 1 179 ? 7.794 1.401 -13.853 1.00 92.81 179 GLY A N 1
ATOM 1422 C CA . GLY A 1 179 ? 7.561 0.036 -14.300 1.00 92.81 179 GLY A CA 1
ATOM 1423 C C . GLY A 1 179 ? 8.845 -0.643 -14.769 1.00 92.81 179 GLY A C 1
ATOM 1424 O O . GLY A 1 179 ? 9.842 -0.000 -15.112 1.00 92.81 179 GLY A O 1
ATOM 1425 N N . TYR A 1 180 ? 8.808 -1.971 -14.819 1.00 95.25 180 TYR A N 1
ATOM 1426 C CA . TYR A 1 180 ? 9.889 -2.790 -15.350 1.00 95.25 180 TYR A CA 1
ATOM 1427 C C . TYR A 1 180 ? 9.318 -3.933 -16.188 1.00 95.25 180 TYR A C 1
ATOM 1429 O O . TYR A 1 180 ? 8.506 -4.716 -15.696 1.00 95.25 180 TYR A O 1
ATOM 1437 N N . ILE A 1 181 ? 9.778 -4.061 -17.433 1.00 94.50 181 ILE A N 1
ATOM 1438 C CA . ILE A 1 181 ? 9.444 -5.188 -18.310 1.00 94.50 181 ILE A CA 1
ATOM 1439 C C . ILE A 1 181 ? 10.696 -6.031 -18.523 1.00 94.50 181 ILE A C 1
ATOM 1441 O O . ILE A 1 181 ? 11.709 -5.545 -19.021 1.00 94.50 181 ILE A O 1
ATOM 1445 N N . TYR A 1 182 ? 10.634 -7.313 -18.164 1.00 92.81 182 TYR A N 1
ATOM 1446 C CA . TYR A 1 182 ? 11.702 -8.271 -18.466 1.00 92.81 182 TYR A CA 1
ATOM 1447 C C . TYR A 1 182 ? 11.865 -8.455 -19.974 1.00 92.81 182 TYR A C 1
ATOM 1449 O O . TYR A 1 182 ? 10.870 -8.503 -20.687 1.00 92.81 182 TYR A O 1
ATOM 1457 N N . ILE A 1 183 ? 13.097 -8.664 -20.450 1.00 90.38 183 ILE A N 1
ATOM 1458 C CA . ILE A 1 183 ? 13.394 -8.800 -21.889 1.00 90.38 183 ILE A CA 1
ATOM 1459 C C . ILE A 1 183 ? 12.547 -9.872 -22.598 1.00 90.38 183 ILE A C 1
ATOM 1461 O O . ILE A 1 183 ? 12.066 -9.656 -23.704 1.00 90.38 183 ILE A O 1
ATOM 1465 N N . LYS A 1 184 ? 12.264 -10.982 -21.906 1.00 89.06 184 LYS A N 1
ATOM 1466 C CA . LYS A 1 184 ? 11.396 -12.076 -22.375 1.00 89.06 184 LYS A CA 1
ATOM 1467 C C . LYS A 1 184 ? 9.918 -11.698 -22.573 1.00 89.06 184 LYS A C 1
ATOM 1469 O O . LYS A 1 184 ? 9.191 -12.466 -23.181 1.00 89.06 184 LYS A O 1
ATOM 1474 N N . ASN A 1 185 ? 9.483 -10.559 -22.037 1.00 91.00 185 ASN A N 1
ATOM 1475 C CA . ASN A 1 185 ? 8.098 -10.085 -22.074 1.00 91.00 185 ASN A CA 1
ATOM 1476 C C . ASN A 1 185 ? 7.934 -8.835 -22.964 1.00 91.00 185 ASN A C 1
ATOM 1478 O O . ASN A 1 185 ? 6.881 -8.208 -22.929 1.00 91.00 185 ASN A O 1
ATOM 1482 N N . ILE A 1 186 ? 8.972 -8.421 -23.702 1.00 89.56 186 ILE A N 1
ATOM 1483 C CA . ILE A 1 186 ? 8.916 -7.226 -24.567 1.00 89.56 186 ILE A CA 1
ATOM 1484 C C . ILE A 1 186 ? 8.224 -7.535 -25.898 1.00 89.56 186 ILE A C 1
ATOM 1486 O O . ILE A 1 186 ? 7.554 -6.678 -26.466 1.00 89.56 186 ILE A O 1
ATOM 1490 N N . SER A 1 187 ? 8.409 -8.747 -26.416 1.00 89.81 187 SER A N 1
ATOM 1491 C CA . SER A 1 187 ? 7.883 -9.171 -27.708 1.00 89.81 187 SER A CA 1
ATOM 1492 C C . SER A 1 187 ? 7.522 -10.649 -27.667 1.00 89.81 187 SER A C 1
ATOM 1494 O O . SER A 1 187 ? 8.134 -11.419 -26.929 1.00 89.81 187 SER A O 1
ATOM 1496 N N . ASP A 1 188 ? 6.586 -11.050 -28.524 1.00 86.38 188 ASP A N 1
ATOM 1497 C CA . ASP A 1 188 ? 6.262 -12.459 -28.771 1.00 86.38 188 ASP A CA 1
ATOM 1498 C C . ASP A 1 188 ? 7.416 -13.214 -29.454 1.00 86.38 188 ASP A C 1
ATOM 1500 O O . ASP A 1 188 ? 7.442 -14.444 -29.491 1.00 86.38 188 ASP A O 1
ATOM 1504 N N . LYS A 1 189 ? 8.387 -12.480 -30.015 1.00 87.00 189 LYS A N 1
ATOM 1505 C CA . LYS A 1 189 ? 9.615 -13.023 -30.604 1.00 87.00 189 LYS A CA 1
ATOM 1506 C C . LYS A 1 189 ? 10.788 -12.878 -29.630 1.00 87.00 189 LYS A C 1
ATOM 1508 O O . LYS A 1 189 ? 10.822 -11.923 -28.857 1.00 87.00 189 LYS A O 1
ATOM 1513 N N . PRO A 1 190 ? 11.790 -13.776 -29.678 1.00 78.88 190 PRO A N 1
ATOM 1514 C CA . PRO A 1 190 ? 12.969 -13.651 -28.831 1.00 78.88 190 PRO A CA 1
ATOM 1515 C C . PRO A 1 190 ? 13.738 -12.363 -29.161 1.00 78.88 190 PRO A C 1
ATOM 1517 O O . PRO A 1 190 ? 14.193 -12.173 -30.288 1.00 78.88 190 PRO A O 1
ATOM 1520 N N . VAL A 1 191 ? 13.896 -11.494 -28.160 1.00 78.44 191 VAL A N 1
ATOM 1521 C CA . VAL A 1 191 ? 14.674 -10.250 -28.247 1.00 78.44 191 VAL A CA 1
ATOM 1522 C C . VAL A 1 191 ? 15.976 -10.438 -27.476 1.00 78.44 191 VAL A C 1
ATOM 1524 O O . VAL A 1 191 ? 15.954 -10.683 -26.272 1.00 78.44 191 VAL A O 1
ATOM 1527 N N . ALA A 1 192 ? 17.114 -10.332 -28.164 1.00 70.75 192 ALA A N 1
ATOM 1528 C CA . ALA A 1 192 ? 18.437 -10.416 -27.538 1.00 70.75 192 ALA A CA 1
ATOM 1529 C C . ALA A 1 192 ? 18.979 -9.033 -27.129 1.00 70.75 192 ALA A C 1
ATOM 1531 O O . ALA A 1 192 ? 19.673 -8.915 -26.119 1.00 70.75 192 ALA A O 1
ATOM 1532 N N . ASN A 1 193 ? 18.618 -7.984 -27.876 1.00 73.69 193 ASN A N 1
ATOM 1533 C CA . ASN A 1 193 ? 18.946 -6.595 -27.573 1.00 73.69 193 ASN A CA 1
ATOM 1534 C C . ASN A 1 193 ? 17.700 -5.718 -27.801 1.00 73.69 193 ASN A C 1
ATOM 1536 O O . ASN A 1 193 ? 17.157 -5.768 -28.902 1.00 73.69 193 ASN A O 1
ATOM 1540 N N . PRO A 1 194 ? 17.217 -4.981 -26.786 1.00 69.44 194 PRO A N 1
ATOM 1541 C CA . PRO A 1 194 ? 16.070 -4.086 -26.921 1.00 69.44 194 PRO A CA 1
ATOM 1542 C C . PRO A 1 194 ? 16.439 -2.657 -27.368 1.00 69.44 194 PRO A C 1
ATOM 1544 O O . PRO A 1 194 ? 15.538 -1.825 -27.433 1.00 69.44 194 PRO A O 1
ATOM 1547 N N . ASP A 1 195 ? 17.728 -2.378 -27.617 1.00 66.00 195 ASP A N 1
ATOM 1548 C CA . ASP A 1 195 ? 18.215 -1.159 -28.296 1.00 66.00 195 ASP A CA 1
ATOM 1549 C C . ASP A 1 195 ? 18.026 -1.231 -29.819 1.00 66.00 195 ASP A C 1
ATOM 1551 O O . ASP A 1 195 ? 18.195 -2.344 -30.375 1.00 66.00 195 ASP A O 1
#

Organism: NCBI:txid2055357

InterPro domains:
  IPR012340 Nucleic acid-binding, OB-fold [G3DSA:2.40.50.140] (79-195)
  IPR017072 Transcription elongation factor Spt6 [PTHR10145] (1-193)
  IPR042066 Spt6, Death-like domain [G3DSA:1.10.10.2740] (1-76)

Foldseek 3Di:
DCVVVLLVLLCVLVVDDPVVVDDSVVSLVVCLVVLVSSVPDDLVVVQVVCVVVVVNRCSVVNVVSSVCSVPPPDDPDDDDDDDDPQSVCCVLLVDHCVRDHPPDDFDKDFDDFDFDQDDPVVLVVWDWDQDPVVRFIAGPFQRDTHHNDPVVSVVCVVVSVDSGWTQWIWIAGPSRDIDTDGQPRPDPDRDRHPD

pLDDT: mean 88.5, std 7.32, range [55.72, 96.12]